Protein AF-A0A531L232-F1 (afdb_monomer)

pLDDT: mean 91.68, std 12.01, range [24.58, 98.25]

Mean predicted aligned error: 5.14 Å

Sequence (250 aa):
MPRTAASSFRRIRTAAAGTDFLTNYDEWLAIQNGIPPAKPTSFDPTPRYIATGRDLAEYVHNNPAAFWSAALLLGVGPDKANAEYGGFGIPFSKSNPYLNSKTQTGGYGTFGLPYAQSLLPVTASLAIRVAYWQKFYVHRALRPEAYGGLIHHRLADKVDVYPVHGDILNSAALARSVGKFGTHLLSHVYPEGAPIHSSYPGGAAQIAASNVTILKALFDEDAVIPNPVQPDPKDPTKLIPYQGEPLTVG

Foldseek 3Di:
DDDDDQPPPQWDWFFDPPDWAPLDDVLLVCLVVVHAFPDATHTDPDTFGQDDPRSVVRVVVVVDPVLLVVLFQQCWPADPVDNSDTHPNFAWAPPQPQPPDPPDHDDQPPLGSVNLVVVLVVQLVVLLVVQQCCFPVNDVAADLQVVLVLLQCCPVVVPPPRPDDPCLVPDPVQVVSCVVRVTSGDIHSGSSGDPPTGPPPDSVVSSVVRSLVSVPNRGHQADFGPFDWDQDPVHRRDIDTDDDDTDGSD

Nearest PDB structures (foldseek):
  1qi9-assembly1_B  TM=8.650E-01  e=7.721E-12  Ascophyllum nodosum
  1qi9-assembly1_A  TM=8.159E-01  e=2.111E-11  Ascophyllum nodosum
  7qwi-assembly1_AAA  TM=7.984E-01  e=3.210E-10  Corallina pilulifera
  1qhb-assembly1_A  TM=8.352E-01  e=1.180E-09  Corallina officinalis
  7qyy-assembly1_AAA-3  TM=7.766E-01  e=4.068E-10  Corallina pilulifera

Secondary structure (DSSP, 8-state):
-PPPTTTSSSSB--BPTT--BS-SHHHHHHHHTTPPPSSPPPB-SS-B-S-SHHHHHHHHHT---HHHHHHHHHHSPBPSS-TTSB---PPBPTT-TTTT-SS----SSSSSHHHHHHHHHHHHHHHHHHHHHIIIIII-PPPHHHHHHHHHHHHTS--TTS---HHHHT-HHHHHHHHHHSSSSPPBSSTT-S-SS-SSS-HHHHHHHHHHHHHHHHB-TTPBPSS-EEEETTEEEEEEE--SSPPB--

Radius of gyration: 22.54 Å; Cα contacts (8 Å, |Δi|>4): 355; chains: 1; bounding box: 62×37×64 Å

Structure (mmCIF, N/CA/C/O backbone):
data_AF-A0A531L232-F1
#
_entry.id   AF-A0A531L232-F1
#
loop_
_atom_site.group_PDB
_atom_site.id
_atom_site.type_symbol
_atom_site.label_atom_id
_atom_site.label_alt_id
_atom_site.label_comp_id
_atom_site.label_asym_id
_atom_site.label_entity_id
_atom_site.label_seq_id
_atom_site.pdbx_PDB_ins_code
_atom_site.Cartn_x
_atom_site.Cartn_y
_atom_site.Cartn_z
_atom_site.occupancy
_atom_site.B_iso_or_equiv
_atom_site.auth_seq_id
_atom_site.auth_comp_id
_atom_site.auth_asym_id
_atom_site.auth_atom_id
_atom_site.pdbx_PDB_model_num
ATOM 1 N N . MET A 1 1 ? 22.054 18.282 3.066 1.00 24.58 1 MET A N 1
ATOM 2 C CA . MET A 1 1 ? 22.936 17.400 2.269 1.00 24.58 1 MET A CA 1
ATOM 3 C C . MET A 1 1 ? 22.217 16.077 2.039 1.00 24.58 1 MET A C 1
ATOM 5 O O . MET A 1 1 ? 22.015 15.373 3.025 1.00 24.58 1 MET A O 1
ATOM 9 N N . PRO A 1 2 ? 21.755 15.736 0.824 1.00 30.20 2 PRO A N 1
ATOM 10 C CA . PRO A 1 2 ? 21.111 14.450 0.611 1.00 30.20 2 PRO A CA 1
ATOM 11 C C . PRO A 1 2 ? 22.179 13.368 0.432 1.00 30.20 2 PRO A C 1
ATOM 13 O O . PRO A 1 2 ? 23.072 13.479 -0.405 1.00 30.20 2 PRO A O 1
ATOM 16 N N . ARG A 1 3 ? 22.083 12.337 1.274 1.00 28.95 3 ARG A N 1
ATOM 17 C CA . ARG A 1 3 ? 22.810 11.073 1.141 1.00 28.95 3 ARG A CA 1
ATOM 18 C C . ARG A 1 3 ? 22.432 10.436 -0.200 1.00 28.95 3 ARG A C 1
ATOM 20 O O . ARG A 1 3 ? 21.278 10.509 -0.618 1.00 28.95 3 ARG A O 1
ATOM 27 N N . THR A 1 4 ? 23.411 9.853 -0.877 1.00 29.62 4 T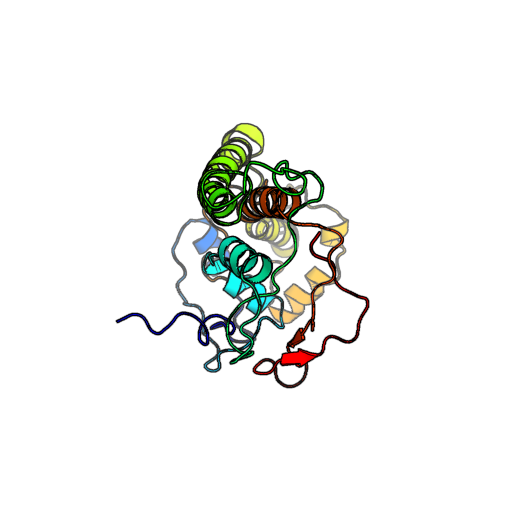HR A N 1
ATOM 28 C CA . THR A 1 4 ? 23.267 9.198 -2.180 1.00 29.62 4 THR A CA 1
ATOM 29 C C . THR A 1 4 ? 22.162 8.133 -2.159 1.00 29.62 4 THR A C 1
ATOM 31 O O . THR A 1 4 ? 22.050 7.327 -1.238 1.00 29.62 4 THR A O 1
ATOM 34 N N . ALA A 1 5 ? 21.310 8.161 -3.184 1.00 34.50 5 ALA A N 1
ATOM 35 C CA . ALA A 1 5 ? 19.972 7.572 -3.203 1.00 34.50 5 ALA A CA 1
ATOM 36 C C . ALA A 1 5 ? 19.885 6.045 -3.419 1.00 34.50 5 ALA A C 1
ATOM 38 O O . ALA A 1 5 ? 18.812 5.547 -3.746 1.00 34.50 5 ALA A O 1
ATOM 39 N N . ALA A 1 6 ? 20.966 5.281 -3.245 1.00 37.78 6 ALA A N 1
ATOM 40 C CA . ALA A 1 6 ? 20.967 3.859 -3.615 1.00 37.78 6 ALA A CA 1
ATOM 41 C C . ALA A 1 6 ? 20.873 2.884 -2.425 1.00 37.78 6 ALA A C 1
ATOM 43 O O . ALA A 1 6 ? 20.150 1.892 -2.520 1.00 37.78 6 ALA A O 1
ATOM 44 N N . SER A 1 7 ? 21.532 3.148 -1.287 1.00 37.53 7 SER A N 1
ATOM 45 C CA . SER A 1 7 ? 21.589 2.154 -0.195 1.00 37.53 7 SER A CA 1
ATOM 46 C C . SER A 1 7 ? 20.563 2.369 0.925 1.00 37.53 7 SER A C 1
ATOM 48 O O . SER A 1 7 ? 20.155 1.408 1.573 1.00 37.53 7 SER A O 1
ATOM 50 N N . SER A 1 8 ? 20.073 3.598 1.135 1.00 38.88 8 SER A N 1
ATOM 51 C CA . SER A 1 8 ? 19.203 3.923 2.279 1.00 38.88 8 SER A CA 1
ATOM 52 C C . SER A 1 8 ? 17.699 3.743 2.042 1.00 38.88 8 SER A C 1
ATOM 54 O O . SER A 1 8 ? 16.933 3.914 2.983 1.00 38.88 8 SER A O 1
ATOM 56 N N . PHE A 1 9 ? 17.255 3.425 0.821 1.00 56.59 9 PHE A N 1
ATOM 57 C CA . PHE A 1 9 ? 15.824 3.410 0.463 1.00 56.59 9 PHE A CA 1
ATOM 58 C C . PHE A 1 9 ? 15.161 2.028 0.466 1.00 56.59 9 PHE A C 1
ATOM 60 O O . PHE A 1 9 ? 13.955 1.938 0.254 1.00 56.59 9 PHE A O 1
ATOM 67 N N . ARG A 1 10 ? 15.913 0.942 0.692 1.00 73.69 10 ARG A N 1
ATOM 68 C CA . ARG A 1 10 ? 15.342 -0.416 0.626 1.00 73.69 10 ARG A CA 1
ATOM 69 C C . ARG A 1 10 ? 14.780 -0.909 1.964 1.00 73.69 10 ARG A C 1
ATOM 71 O O . ARG A 1 10 ? 13.896 -1.758 1.977 1.00 73.69 10 ARG A O 1
ATOM 78 N N . ARG A 1 11 ? 15.281 -0.374 3.081 1.00 89.94 11 ARG A N 1
ATOM 79 C CA . ARG A 1 11 ? 14.782 -0.656 4.434 1.00 89.94 11 ARG A CA 1
ATOM 80 C C . ARG A 1 11 ? 13.976 0.533 4.928 1.00 89.94 11 ARG A C 1
ATOM 82 O O . ARG A 1 11 ? 14.368 1.676 4.709 1.00 89.94 11 ARG A O 1
ATOM 89 N N . ILE A 1 12 ? 12.883 0.256 5.618 1.00 91.88 12 ILE A N 1
ATOM 90 C CA . ILE A 1 12 ? 11.982 1.271 6.149 1.00 91.88 12 ILE A CA 1
ATOM 91 C C . ILE A 1 12 ? 12.163 1.400 7.658 1.00 91.88 12 ILE A C 1
ATOM 93 O O . ILE A 1 12 ? 12.525 0.442 8.345 1.00 91.88 12 ILE A O 1
ATOM 97 N N . ARG A 1 13 ? 11.861 2.587 8.183 1.00 92.19 13 ARG A N 1
ATOM 98 C CA . ARG A 1 13 ? 11.472 2.729 9.586 1.00 92.19 13 ARG A CA 1
ATOM 99 C C . ARG A 1 13 ? 10.023 2.254 9.691 1.00 92.19 13 ARG A C 1
ATOM 101 O O . ARG A 1 13 ? 9.199 2.695 8.902 1.00 92.19 13 ARG A O 1
ATOM 108 N N . THR A 1 14 ? 9.732 1.355 10.623 1.00 92.81 14 THR A N 1
ATOM 109 C CA . THR A 1 14 ? 8.413 0.713 10.754 1.00 92.81 14 THR A CA 1
ATOM 110 C C . THR A 1 14 ? 7.832 0.912 12.153 1.00 92.81 14 THR A C 1
ATOM 112 O O . THR A 1 14 ? 8.581 1.145 13.108 1.00 92.81 14 THR A O 1
ATOM 115 N N . ALA A 1 15 ? 6.508 0.834 12.289 1.00 93.31 15 ALA A N 1
ATOM 116 C CA . ALA A 1 15 ? 5.842 0.871 13.587 1.00 93.31 15 ALA A CA 1
ATOM 117 C C . ALA A 1 15 ? 6.240 -0.350 14.436 1.00 93.31 15 ALA A C 1
ATOM 119 O O . ALA A 1 15 ? 6.350 -1.474 13.935 1.00 93.31 15 ALA A O 1
ATOM 120 N N . ALA A 1 16 ? 6.443 -0.135 15.735 1.00 93.38 16 ALA A N 1
ATOM 121 C CA . ALA A 1 16 ? 6.775 -1.198 16.672 1.00 93.38 16 ALA A CA 1
ATOM 122 C C . ALA A 1 16 ? 5.640 -2.237 16.760 1.00 93.38 16 ALA A C 1
ATOM 124 O O . ALA A 1 16 ? 4.455 -1.940 16.568 1.00 93.38 16 ALA A O 1
ATOM 125 N N . ALA A 1 17 ? 6.007 -3.487 17.045 1.00 90.25 17 ALA A N 1
ATOM 126 C CA . ALA A 1 17 ? 5.029 -4.545 17.260 1.00 90.25 17 ALA A CA 1
ATOM 127 C C . ALA A 1 17 ? 4.167 -4.249 18.501 1.00 90.25 17 ALA A C 1
ATOM 129 O O . ALA A 1 17 ? 4.651 -3.713 19.494 1.00 90.25 17 ALA A O 1
ATOM 130 N N . GLY A 1 18 ? 2.882 -4.611 18.443 1.00 85.69 18 GLY A N 1
ATOM 131 C CA . GLY A 1 18 ? 1.941 -4.416 19.553 1.00 85.69 18 GLY A CA 1
ATOM 132 C C . GLY A 1 18 ? 1.438 -2.980 19.741 1.00 85.69 18 GLY A C 1
ATOM 133 O O . GLY A 1 18 ? 0.652 -2.738 20.650 1.00 85.69 18 GLY A O 1
ATOM 134 N N . THR A 1 19 ? 1.849 -2.032 18.895 1.00 88.56 19 THR A N 1
ATOM 135 C CA . THR A 1 19 ? 1.319 -0.663 18.904 1.00 88.56 19 THR A CA 1
ATOM 136 C C . THR A 1 19 ? 0.043 -0.592 18.061 1.00 88.56 19 THR A C 1
ATOM 138 O O . THR A 1 19 ? 0.101 -0.365 16.855 1.00 88.56 19 THR A O 1
ATOM 141 N N . ASP A 1 20 ? -1.102 -0.851 18.686 1.00 94.44 20 ASP A N 1
ATOM 142 C CA . ASP A 1 20 ? -2.427 -0.773 18.063 1.00 94.44 20 ASP A CA 1
ATOM 143 C C . ASP A 1 20 ? -3.229 0.397 18.672 1.00 94.44 20 ASP A C 1
ATOM 145 O O . ASP A 1 20 ? -3.130 0.664 19.870 1.00 94.44 20 ASP A O 1
ATOM 149 N N . PHE A 1 21 ? -4.020 1.085 17.849 1.00 97.00 21 PHE A N 1
ATOM 150 C CA . PHE A 1 21 ? -4.796 2.287 18.184 1.00 97.00 21 PHE A CA 1
ATOM 151 C C . PHE A 1 21 ? -6.291 2.084 17.929 1.00 97.00 21 PHE A C 1
ATOM 153 O O . PHE A 1 21 ? -6.689 1.090 17.316 1.00 97.00 21 PHE A O 1
ATOM 160 N N . LEU A 1 22 ? -7.114 3.033 18.382 1.00 97.19 22 LEU A N 1
ATOM 161 C CA . LEU A 1 22 ? -8.580 3.001 18.268 1.00 97.19 22 LEU A CA 1
ATOM 162 C C . LEU A 1 22 ? -9.158 1.719 18.900 1.00 97.19 22 LEU A C 1
ATOM 164 O O . LEU A 1 22 ? -10.110 1.117 18.406 1.00 97.19 22 LEU A O 1
ATOM 168 N N . THR A 1 23 ? -8.535 1.265 19.989 1.00 96.38 23 THR A N 1
ATOM 169 C CA . THR A 1 23 ? -8.860 -0.020 20.637 1.00 96.38 23 THR A CA 1
ATOM 170 C C . THR A 1 23 ? -9.906 0.124 21.737 1.00 96.38 23 THR A C 1
ATOM 172 O O . THR A 1 23 ? -10.598 -0.841 22.060 1.00 96.38 23 THR A O 1
ATOM 175 N N . ASN A 1 24 ? -10.054 1.329 22.288 1.00 95.56 24 ASN A N 1
ATOM 176 C CA . ASN A 1 24 ? -11.081 1.685 23.261 1.00 95.56 24 ASN A CA 1
ATOM 177 C C . ASN A 1 24 ? -12.042 2.728 22.677 1.00 95.56 24 ASN A C 1
ATOM 179 O O . ASN A 1 24 ? -11.720 3.418 21.707 1.00 95.56 24 ASN A O 1
ATOM 183 N N . TYR A 1 25 ? -13.225 2.821 23.281 1.00 97.12 25 TYR A N 1
ATOM 184 C CA . TYR A 1 25 ? -14.327 3.612 22.748 1.00 97.12 25 TYR A CA 1
ATOM 185 C C . TYR A 1 25 ? -14.046 5.119 22.738 1.00 97.12 25 TYR A C 1
ATOM 187 O O . TYR A 1 25 ? -14.289 5.766 21.723 1.00 97.12 25 TYR A O 1
ATOM 195 N N . ASP A 1 26 ? -13.477 5.667 23.812 1.00 97.38 26 ASP A N 1
ATOM 196 C CA . ASP A 1 26 ? -13.220 7.108 23.919 1.00 97.38 26 ASP A CA 1
ATOM 197 C C . ASP A 1 26 ? -12.162 7.577 22.911 1.00 97.38 26 ASP A C 1
ATOM 199 O O . ASP A 1 26 ? -12.338 8.605 22.258 1.00 97.38 26 ASP A O 1
ATOM 203 N N . GLU A 1 27 ? -11.086 6.800 22.733 1.00 97.62 27 GLU A N 1
ATOM 204 C CA . GLU A 1 27 ? -10.073 7.056 21.702 1.00 97.62 27 GLU A CA 1
ATOM 205 C C . GLU A 1 27 ? -10.689 6.999 20.302 1.00 97.62 27 GLU A C 1
ATOM 207 O O . GLU A 1 27 ? -10.512 7.926 19.514 1.00 97.62 27 GLU A O 1
ATOM 212 N N . TRP A 1 28 ? -11.445 5.940 19.996 1.00 98.12 28 TRP A N 1
ATOM 213 C CA . TRP A 1 28 ? -12.122 5.803 18.708 1.00 98.12 28 TRP A CA 1
ATOM 214 C C . TRP A 1 28 ? -13.066 6.980 18.436 1.00 98.12 28 TRP A C 1
ATOM 216 O O . TRP A 1 28 ? -12.982 7.589 17.368 1.00 98.12 28 TRP A O 1
ATOM 226 N N . LEU A 1 29 ? -13.914 7.345 19.401 1.00 98.25 29 LEU A N 1
ATOM 227 C CA . LEU A 1 29 ? -14.892 8.423 19.259 1.00 98.25 29 LEU A CA 1
ATOM 228 C C . LEU A 1 29 ? -14.208 9.783 19.083 1.00 98.25 29 LEU A C 1
ATOM 230 O O . LEU A 1 29 ? -14.654 10.590 18.268 1.00 98.25 29 LEU A O 1
ATOM 234 N N . ALA A 1 30 ? -13.112 10.036 19.801 1.00 98.12 30 ALA A N 1
ATOM 235 C CA . ALA A 1 30 ? -12.317 11.246 19.623 1.00 98.12 30 ALA A CA 1
ATOM 236 C C . ALA A 1 30 ? -11.800 11.367 18.179 1.00 98.12 30 ALA A C 1
ATOM 238 O O . ALA A 1 30 ? -11.989 12.412 17.553 1.00 98.12 30 ALA A O 1
ATOM 239 N N . ILE A 1 31 ? -11.238 10.288 17.620 1.00 98.12 31 ILE A N 1
ATOM 240 C CA . ILE A 1 31 ? -10.777 10.262 16.224 1.00 98.12 31 ILE A CA 1
ATOM 241 C C . ILE A 1 31 ? -11.944 10.444 15.244 1.00 98.12 31 ILE A C 1
ATOM 243 O O . ILE A 1 31 ? -11.837 11.247 14.318 1.00 98.12 31 ILE A O 1
ATOM 247 N N . GLN A 1 32 ? -13.089 9.782 15.465 1.00 98.06 32 GLN A N 1
ATOM 248 C CA . GLN A 1 32 ? -14.278 9.982 14.620 1.00 98.06 32 GLN A CA 1
ATOM 249 C C . GLN A 1 32 ? -14.777 11.438 14.643 1.00 98.06 32 GLN A C 1
ATOM 251 O O . GLN A 1 32 ? -15.261 11.937 13.628 1.00 98.06 32 GLN A O 1
ATOM 256 N N . ASN A 1 33 ? -14.607 12.140 15.767 1.00 98.00 33 ASN A N 1
ATOM 257 C CA . ASN A 1 33 ? -14.930 13.561 15.921 1.00 98.00 33 ASN A CA 1
ATOM 258 C C . ASN A 1 33 ? -13.843 14.509 15.375 1.00 98.00 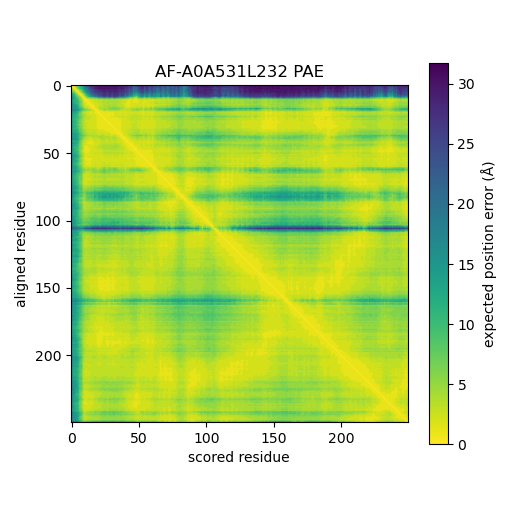33 ASN A C 1
ATOM 260 O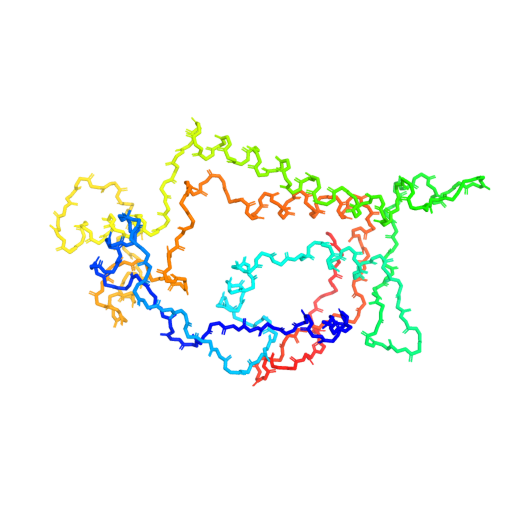 O . ASN A 1 33 ? -13.936 15.723 15.561 1.00 98.00 33 ASN A O 1
ATOM 264 N N . GLY A 1 34 ? -12.813 13.985 14.704 1.00 96.25 34 GLY A N 1
ATOM 265 C CA . GLY A 1 34 ? -11.739 14.780 14.107 1.00 96.25 34 GLY A CA 1
ATOM 266 C C . GLY A 1 34 ? -10.739 15.340 15.119 1.00 96.25 34 GLY A C 1
ATOM 267 O O . GLY A 1 34 ? -9.997 16.269 14.795 1.00 96.25 34 GLY A O 1
ATOM 268 N N . ILE A 1 35 ? -10.710 14.801 16.340 1.00 97.19 35 ILE A N 1
ATOM 269 C CA . ILE A 1 35 ? -9.712 15.174 17.342 1.00 97.19 35 ILE A CA 1
ATOM 270 C C . ILE A 1 35 ? -8.387 14.487 16.974 1.00 97.19 35 ILE A C 1
ATOM 272 O O . ILE A 1 35 ? -8.386 13.281 16.725 1.00 97.19 35 ILE A O 1
ATOM 276 N N . PRO A 1 36 ? -7.251 15.210 16.938 1.00 94.56 36 PRO A N 1
ATOM 277 C CA . PRO A 1 36 ? -5.950 14.601 16.688 1.00 94.56 36 PRO A CA 1
ATOM 278 C C . PRO A 1 36 ? -5.603 13.517 17.720 1.00 94.56 36 PRO A C 1
ATOM 280 O O . PRO A 1 36 ? -5.991 13.632 18.887 1.00 94.56 36 PRO A O 1
ATOM 283 N N . PRO A 1 37 ? -4.823 12.494 17.336 1.00 95.19 37 PRO A N 1
ATOM 284 C CA . PRO A 1 37 ? -4.451 11.435 18.258 1.00 95.19 37 PRO A CA 1
ATOM 285 C C . PRO A 1 37 ? -3.650 11.952 19.451 1.00 95.19 37 PRO A C 1
ATOM 287 O O . PRO A 1 37 ? -2.683 12.699 19.304 1.00 95.19 37 PRO A O 1
ATOM 290 N N . ALA A 1 38 ? -4.006 11.474 20.643 1.00 91.00 38 ALA A N 1
ATOM 291 C CA . ALA A 1 38 ? -3.300 11.814 21.877 1.00 91.00 38 ALA A CA 1
ATOM 292 C C . ALA A 1 38 ? -1.939 11.106 22.011 1.00 91.00 38 ALA A C 1
ATOM 294 O O . ALA A 1 38 ? -1.065 11.576 22.738 1.00 91.00 38 ALA A O 1
ATOM 295 N N . LYS A 1 39 ? -1.759 9.957 21.344 1.00 89.31 39 LYS A N 1
ATOM 296 C CA . LYS A 1 39 ? -0.549 9.130 21.426 1.00 89.31 39 LYS A CA 1
ATOM 297 C C . LYS A 1 39 ? 0.080 8.967 20.041 1.00 89.31 39 LYS A C 1
ATOM 299 O O . LYS A 1 39 ? -0.627 8.582 19.113 1.00 89.31 39 LYS A O 1
ATOM 304 N N . PRO A 1 40 ? 1.391 9.214 19.887 1.00 91.06 40 PRO A N 1
ATOM 305 C CA . PRO A 1 40 ? 2.072 8.996 18.620 1.00 91.06 40 PRO A CA 1
ATOM 306 C C . PRO A 1 40 ? 2.396 7.513 18.399 1.00 91.06 40 PRO A C 1
ATOM 308 O O . PRO A 1 40 ? 2.475 6.716 19.338 1.00 91.06 40 PRO A O 1
ATOM 311 N N . THR A 1 41 ? 2.687 7.165 17.147 1.00 92.81 41 THR A N 1
ATOM 312 C CA . THR A 1 41 ? 3.269 5.870 16.780 1.00 92.81 41 THR A CA 1
ATOM 313 C C . THR A 1 41 ? 4.635 5.679 17.430 1.00 92.81 41 THR A C 1
ATOM 315 O O . THR A 1 41 ? 5.538 6.505 17.288 1.00 92.81 41 THR A O 1
ATOM 318 N N . SER A 1 42 ? 4.803 4.552 18.121 1.00 93.62 42 SER A N 1
ATOM 319 C CA . SER A 1 42 ? 6.120 4.063 18.528 1.00 93.62 42 SER A CA 1
ATOM 320 C C . SER A 1 42 ? 6.756 3.304 17.373 1.00 93.62 42 SER A C 1
ATOM 322 O O . SER A 1 42 ? 6.100 2.497 16.717 1.00 93.62 42 SER A O 1
ATOM 324 N N . PHE A 1 43 ? 8.035 3.558 17.118 1.00 94.12 43 PHE A N 1
ATOM 325 C CA . PHE A 1 43 ? 8.753 2.977 15.988 1.00 94.12 43 PHE A CA 1
ATOM 326 C C . PHE A 1 43 ? 9.774 1.952 16.456 1.00 94.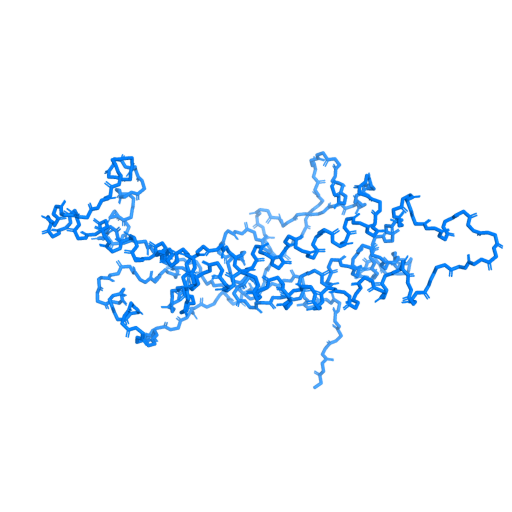12 43 PHE A C 1
ATOM 328 O O . PHE A 1 43 ? 10.402 2.123 17.500 1.00 94.12 43 PHE A O 1
ATOM 335 N N . ASP A 1 44 ? 9.963 0.917 15.646 1.00 93.56 44 ASP A N 1
ATOM 336 C CA . ASP A 1 44 ? 11.054 -0.031 15.822 1.00 93.56 44 ASP A CA 1
ATOM 337 C C . ASP A 1 44 ? 12.399 0.702 15.633 1.00 93.56 44 ASP A C 1
ATOM 339 O O . ASP A 1 44 ? 12.553 1.449 14.654 1.00 93.56 44 ASP A O 1
ATOM 343 N N . PRO A 1 45 ? 13.372 0.541 16.550 1.00 93.38 45 PRO A N 1
ATOM 344 C CA . PRO A 1 45 ? 14.678 1.180 16.415 1.00 93.38 45 PRO A CA 1
ATOM 345 C C . PRO A 1 45 ? 15.504 0.623 15.248 1.00 93.38 45 PRO A C 1
ATOM 347 O O . PRO A 1 45 ? 16.466 1.272 14.836 1.00 93.38 45 PRO A O 1
ATOM 350 N N . THR A 1 46 ? 15.154 -0.551 14.711 1.00 93.75 46 THR A N 1
ATOM 351 C CA . THR A 1 46 ? 15.913 -1.234 13.659 1.00 93.75 46 THR A CA 1
ATOM 352 C C . THR A 1 46 ? 15.195 -1.142 12.310 1.00 93.75 46 THR A C 1
ATOM 354 O O . THR A 1 46 ? 14.176 -1.806 12.106 1.00 93.75 46 THR A O 1
ATOM 357 N N . PRO A 1 47 ? 15.725 -0.378 11.335 1.00 93.62 47 PRO A N 1
ATOM 358 C CA . PRO A 1 47 ? 15.185 -0.373 9.982 1.00 93.62 47 PRO A CA 1
ATOM 359 C C . PRO A 1 47 ? 15.302 -1.746 9.311 1.00 93.62 47 PRO A C 1
ATOM 361 O O . PRO A 1 47 ? 16.370 -2.366 9.323 1.00 93.62 47 PRO A O 1
ATOM 364 N N . ARG A 1 48 ? 14.224 -2.196 8.663 1.00 94.50 48 ARG A N 1
ATOM 365 C CA . ARG A 1 48 ? 14.133 -3.522 8.027 1.00 94.50 48 ARG A CA 1
ATOM 366 C C . ARG A 1 48 ? 13.393 -3.485 6.690 1.00 94.50 48 ARG A C 1
ATOM 368 O O . ARG A 1 48 ? 12.788 -2.473 6.343 1.00 94.50 48 ARG A O 1
ATOM 375 N N . TYR A 1 49 ? 13.475 -4.568 5.923 1.00 95.06 49 TYR A N 1
ATOM 376 C CA . TYR A 1 49 ? 12.652 -4.755 4.727 1.00 95.06 49 TYR A CA 1
ATOM 377 C C . TYR A 1 49 ? 11.185 -5.003 5.112 1.00 95.06 49 TYR A C 1
ATOM 379 O O . TYR A 1 49 ? 10.885 -5.378 6.246 1.00 95.06 49 TYR A O 1
ATOM 387 N N . ILE A 1 50 ? 10.269 -4.790 4.164 1.00 94.81 50 ILE A N 1
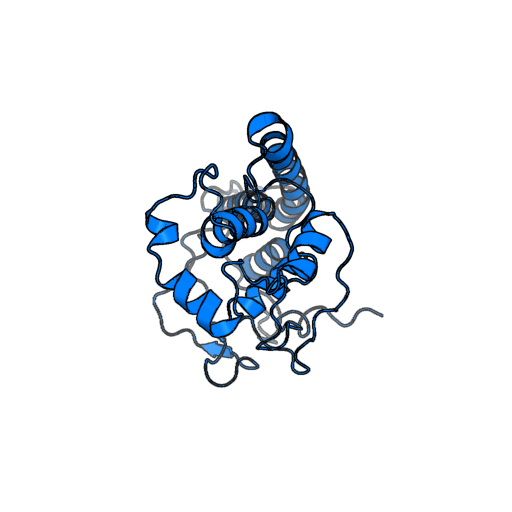ATOM 388 C CA . ILE A 1 50 ? 8.834 -5.026 4.365 1.00 94.81 50 ILE A CA 1
ATOM 389 C C . ILE A 1 50 ? 8.594 -6.532 4.496 1.00 94.81 50 ILE A C 1
ATOM 391 O O . ILE A 1 50 ? 8.632 -7.239 3.495 1.00 94.81 50 ILE A O 1
ATOM 395 N N . ALA A 1 51 ? 8.351 -7.015 5.716 1.00 95.06 51 ALA A N 1
ATOM 396 C CA . ALA A 1 51 ? 8.160 -8.440 6.002 1.00 95.06 51 ALA A CA 1
ATOM 397 C C . ALA A 1 51 ? 6.778 -8.757 6.599 1.00 95.06 51 ALA A C 1
ATOM 399 O O . ALA A 1 51 ? 6.338 -9.904 6.584 1.00 95.06 51 ALA A O 1
ATOM 400 N N . THR A 1 52 ? 6.077 -7.750 7.121 1.00 94.69 52 THR A N 1
ATOM 401 C CA . THR A 1 52 ? 4.766 -7.897 7.761 1.00 94.69 52 THR A CA 1
ATOM 402 C C . THR A 1 52 ? 3.745 -6.912 7.194 1.00 94.69 52 THR A C 1
ATOM 404 O O . THR A 1 52 ? 4.097 -5.891 6.603 1.00 94.69 52 THR A O 1
ATOM 407 N N . GLY A 1 53 ? 2.455 -7.165 7.441 1.00 94.38 53 GLY A N 1
ATOM 408 C CA . GLY A 1 53 ? 1.393 -6.214 7.088 1.00 94.38 53 GLY A CA 1
ATOM 409 C C . GLY A 1 53 ? 1.551 -4.845 7.764 1.00 94.38 53 GLY A C 1
ATOM 410 O O . GLY A 1 53 ? 1.161 -3.836 7.189 1.00 94.38 53 GLY A O 1
ATOM 411 N N . ARG A 1 54 ? 2.182 -4.791 8.946 1.00 95.00 54 ARG A N 1
ATOM 412 C CA . ARG A 1 54 ? 2.508 -3.539 9.646 1.00 95.00 54 ARG A CA 1
ATOM 413 C C . ARG A 1 54 ? 3.615 -2.764 8.940 1.00 95.00 54 ARG A C 1
ATOM 415 O O . ARG A 1 54 ? 3.502 -1.552 8.807 1.00 95.00 54 ARG A O 1
ATOM 422 N N . ASP A 1 55 ? 4.639 -3.464 8.454 1.00 94.94 55 ASP A N 1
ATOM 423 C CA . ASP A 1 55 ? 5.692 -2.838 7.653 1.00 94.94 55 ASP A CA 1
ATOM 424 C C . ASP A 1 55 ? 5.117 -2.282 6.345 1.00 94.94 55 ASP A C 1
ATOM 426 O O . ASP A 1 55 ? 5.434 -1.161 5.959 1.00 94.94 55 ASP A O 1
ATOM 430 N N . LEU A 1 56 ? 4.227 -3.033 5.685 1.00 94.88 56 LEU A N 1
ATOM 431 C CA . LEU A 1 56 ? 3.571 -2.564 4.465 1.00 94.88 56 LEU A CA 1
ATOM 432 C C . LEU A 1 56 ? 2.660 -1.362 4.737 1.00 94.88 56 LEU A C 1
ATOM 434 O O . LEU A 1 56 ? 2.662 -0.419 3.949 1.00 94.88 56 LEU A O 1
ATOM 438 N N . ALA A 1 57 ? 1.912 -1.378 5.843 1.00 94.94 57 ALA A N 1
ATOM 439 C CA . ALA A 1 57 ? 1.107 -0.241 6.273 1.00 94.94 57 ALA A CA 1
ATOM 440 C C . ALA A 1 57 ? 1.986 1.004 6.468 1.00 94.94 57 ALA A C 1
ATOM 442 O O . ALA A 1 57 ? 1.775 2.017 5.809 1.00 94.94 57 ALA A O 1
ATOM 443 N N . GLU A 1 58 ? 3.047 0.912 7.269 1.00 93.50 58 GLU A N 1
ATOM 444 C CA . GLU A 1 58 ? 3.936 2.056 7.491 1.00 93.50 58 GLU A CA 1
ATOM 445 C C . GLU A 1 58 ? 4.629 2.523 6.200 1.00 93.50 58 GLU A C 1
ATOM 447 O O . GLU A 1 58 ? 4.793 3.724 5.976 1.00 93.50 58 GLU A O 1
ATOM 452 N N . TYR A 1 59 ? 4.977 1.599 5.299 1.00 93.06 59 TYR A N 1
ATOM 453 C CA . TYR A 1 59 ? 5.493 1.964 3.984 1.00 93.06 59 TYR A CA 1
ATOM 454 C C . TYR A 1 59 ? 4.496 2.828 3.212 1.00 93.06 59 TYR A C 1
ATOM 456 O O . TYR A 1 59 ? 4.876 3.896 2.741 1.00 93.06 59 TYR A O 1
ATOM 464 N N . VAL A 1 60 ? 3.226 2.418 3.104 1.00 92.75 60 VAL A N 1
ATOM 465 C CA . VAL A 1 60 ? 2.222 3.186 2.347 1.00 92.75 60 VAL A CA 1
ATOM 466 C C . VAL A 1 60 ? 1.767 4.454 3.067 1.00 92.75 60 VAL A C 1
ATOM 468 O O . VAL A 1 60 ? 1.358 5.400 2.397 1.00 92.75 60 VAL A O 1
ATOM 471 N N . HIS A 1 61 ? 1.876 4.513 4.396 1.00 92.94 61 HIS A N 1
ATOM 472 C CA . HIS A 1 61 ? 1.564 5.708 5.181 1.00 92.94 61 HIS A CA 1
ATOM 473 C C . HIS A 1 61 ? 2.445 6.901 4.772 1.00 92.94 61 HIS A C 1
ATOM 475 O O . HIS A 1 61 ? 1.974 8.031 4.661 1.00 92.94 61 HIS A O 1
ATOM 481 N N . ASN A 1 62 ? 3.711 6.636 4.442 1.00 85.62 62 ASN A N 1
ATOM 482 C CA . ASN A 1 62 ? 4.693 7.659 4.083 1.00 85.62 62 ASN A CA 1
ATOM 483 C C . ASN A 1 62 ? 4.659 8.088 2.599 1.00 85.62 62 ASN A C 1
ATOM 485 O O . ASN A 1 62 ? 5.556 8.805 2.158 1.00 85.62 62 ASN A O 1
ATOM 489 N N . ASN A 1 63 ? 3.651 7.667 1.819 1.00 80.81 63 ASN A N 1
ATOM 490 C CA . ASN A 1 63 ? 3.480 8.004 0.394 1.00 80.81 63 ASN A CA 1
ATOM 491 C C . ASN A 1 63 ? 4.775 7.887 -0.448 1.00 80.81 63 ASN A C 1
ATOM 493 O O . ASN A 1 63 ? 5.225 8.864 -1.055 1.00 80.81 63 ASN A O 1
ATOM 497 N N . PRO A 1 64 ? 5.401 6.700 -0.500 1.00 83.94 64 PRO A N 1
ATOM 498 C CA . PRO A 1 64 ? 6.677 6.509 -1.169 1.00 83.94 64 PRO A CA 1
ATOM 499 C C . PRO A 1 64 ? 6.527 6.672 -2.683 1.00 83.94 64 PRO A C 1
ATOM 501 O O . PRO A 1 64 ? 5.498 6.331 -3.270 1.00 83.94 64 PRO A O 1
ATOM 504 N N . ALA A 1 65 ? 7.601 7.100 -3.348 1.00 88.19 65 ALA A N 1
ATOM 505 C CA . ALA A 1 65 ? 7.680 7.180 -4.808 1.00 88.19 65 ALA A CA 1
ATOM 506 C C . ALA A 1 65 ? 7.839 5.788 -5.467 1.00 88.19 65 ALA A C 1
ATOM 508 O O . ALA A 1 65 ? 8.672 5.597 -6.351 1.00 88.19 65 ALA A O 1
ATOM 509 N N . ALA A 1 66 ? 7.045 4.803 -5.032 1.00 90.25 66 ALA A N 1
ATOM 510 C CA . ALA A 1 66 ? 7.210 3.384 -5.344 1.00 90.25 66 ALA A CA 1
ATOM 511 C C . ALA A 1 66 ? 7.229 3.099 -6.854 1.00 90.25 66 ALA A C 1
ATOM 513 O O . ALA A 1 66 ? 8.097 2.378 -7.336 1.00 90.25 66 ALA A O 1
ATOM 514 N N . PHE A 1 67 ? 6.322 3.713 -7.618 1.00 93.94 67 PHE A N 1
ATOM 515 C CA . PHE A 1 67 ? 6.239 3.504 -9.069 1.00 93.94 67 PHE A CA 1
ATOM 516 C C . PHE A 1 67 ? 7.394 4.153 -9.831 1.00 93.94 67 PHE A C 1
ATOM 518 O O . PHE A 1 67 ? 7.821 3.635 -10.858 1.00 93.94 67 PHE A O 1
ATOM 525 N N . TRP A 1 68 ? 7.945 5.250 -9.308 1.00 92.81 68 TRP A N 1
ATOM 526 C CA . TRP A 1 68 ? 9.160 5.841 -9.860 1.00 92.81 68 TRP A CA 1
ATOM 527 C C . TRP A 1 68 ? 10.367 4.936 -9.611 1.00 92.81 68 TRP A C 1
ATOM 529 O O . TRP A 1 68 ? 11.148 4.673 -10.524 1.00 92.81 68 TRP A O 1
ATOM 539 N N . SER A 1 69 ? 10.498 4.409 -8.389 1.00 91.12 69 SER A N 1
ATOM 540 C CA . SER A 1 69 ? 11.521 3.415 -8.054 1.00 91.12 69 SER A CA 1
ATOM 541 C C . SER A 1 69 ? 11.389 2.157 -8.914 1.00 91.12 69 SER A C 1
ATOM 543 O O . SER A 1 69 ? 12.397 1.671 -9.413 1.00 91.12 69 SER A O 1
ATOM 545 N N . ALA A 1 70 ? 10.167 1.673 -9.155 1.00 93.50 70 ALA A N 1
ATOM 546 C CA . ALA A 1 70 ? 9.912 0.555 -10.060 1.00 93.50 70 ALA A CA 1
ATOM 547 C C . ALA A 1 70 ? 10.332 0.882 -11.502 1.00 93.50 70 ALA A C 1
ATOM 549 O O . ALA A 1 70 ? 11.021 0.082 -12.122 1.00 93.50 70 ALA A O 1
ATOM 550 N N . ALA A 1 71 ? 10.010 2.072 -12.020 1.00 95.19 71 ALA A N 1
ATOM 551 C CA . ALA A 1 71 ? 10.442 2.496 -13.354 1.00 95.19 71 ALA A CA 1
ATOM 552 C C . ALA A 1 71 ? 11.973 2.500 -13.500 1.00 95.19 71 ALA A C 1
ATOM 554 O O . ALA A 1 71 ? 12.497 2.062 -14.523 1.00 95.19 71 ALA A O 1
ATOM 555 N N . LEU A 1 72 ? 12.691 2.966 -12.472 1.00 92.75 72 LEU A N 1
ATOM 556 C CA . LEU A 1 72 ? 14.154 2.931 -12.441 1.00 92.75 72 LEU A CA 1
ATOM 557 C C . LEU A 1 72 ? 14.690 1.497 -12.366 1.00 92.75 72 LEU A C 1
ATOM 559 O O . LEU A 1 72 ? 15.588 1.157 -13.128 1.00 92.75 72 LEU A O 1
ATOM 563 N N . LEU A 1 73 ? 14.128 0.654 -11.494 1.00 92.00 73 LEU A N 1
ATOM 564 C CA . LEU A 1 73 ? 14.526 -0.751 -11.379 1.00 92.00 73 LEU A CA 1
ATOM 565 C C . LEU A 1 73 ? 14.288 -1.518 -12.679 1.00 92.00 73 LEU A C 1
ATOM 567 O O . LEU A 1 73 ? 15.127 -2.321 -13.057 1.00 92.00 73 LEU A O 1
ATOM 571 N N . LEU A 1 74 ? 13.186 -1.266 -13.382 1.00 94.75 74 LEU A N 1
ATOM 572 C CA . LEU A 1 74 ? 12.890 -1.925 -14.651 1.00 94.75 74 LEU A CA 1
ATOM 573 C C . LEU A 1 74 ? 13.782 -1.392 -15.778 1.00 94.75 74 LEU A C 1
ATOM 575 O O . LEU A 1 74 ? 14.412 -2.175 -16.477 1.00 94.75 74 LEU A O 1
ATOM 579 N N . GLY A 1 75 ? 13.856 -0.070 -15.957 1.00 92.50 75 GLY A N 1
ATOM 580 C CA . GLY A 1 75 ? 14.437 0.527 -17.163 1.00 92.50 75 GLY A CA 1
ATOM 581 C C . GLY A 1 75 ? 15.932 0.846 -17.111 1.00 92.50 75 GLY A C 1
ATOM 582 O O . GLY A 1 75 ? 16.538 1.033 -18.165 1.00 92.50 75 GLY A O 1
ATOM 583 N N . VAL A 1 76 ? 16.546 0.936 -15.928 1.00 90.81 76 VAL A N 1
ATOM 584 C CA . VAL A 1 76 ? 18.000 1.138 -15.816 1.00 90.81 76 VAL A CA 1
ATOM 585 C C . VAL A 1 76 ? 18.691 -0.216 -15.938 1.00 90.81 76 VAL A C 1
ATOM 587 O O . VAL A 1 76 ? 18.299 -1.174 -15.278 1.00 90.81 76 VAL A O 1
ATOM 590 N N . GLY A 1 77 ? 19.715 -0.308 -16.787 1.00 89.75 77 GLY A N 1
ATOM 591 C CA . GLY A 1 77 ? 20.504 -1.532 -16.937 1.00 89.75 77 GLY A CA 1
ATOM 592 C C . GLY A 1 77 ? 21.305 -1.886 -15.675 1.00 89.75 77 GLY A C 1
ATOM 593 O O . GLY A 1 77 ? 21.540 -1.015 -14.830 1.00 89.75 77 GLY A O 1
ATOM 594 N N . PRO A 1 78 ? 21.748 -3.144 -15.541 1.00 89.12 78 PRO A N 1
ATOM 595 C CA . PRO A 1 78 ? 22.599 -3.546 -14.430 1.00 89.12 78 PRO A CA 1
ATOM 596 C C . PRO A 1 78 ? 23.965 -2.860 -14.522 1.00 89.12 78 PRO A C 1
ATOM 598 O O . PRO A 1 78 ? 24.556 -2.762 -15.603 1.00 89.12 78 PRO A O 1
ATOM 601 N N . ASP A 1 79 ? 24.493 -2.420 -13.381 1.00 86.81 79 ASP A N 1
ATOM 602 C CA . ASP A 1 79 ? 25.876 -1.966 -13.299 1.00 86.81 79 ASP A CA 1
ATOM 603 C C . ASP A 1 79 ? 26.805 -3.191 -13.249 1.00 86.81 79 ASP A C 1
ATOM 605 O O . ASP A 1 79 ? 26.763 -4.009 -12.329 1.00 86.81 79 ASP A O 1
ATOM 609 N N . LYS A 1 80 ? 27.648 -3.331 -14.279 1.00 86.62 80 LYS A N 1
ATOM 610 C CA . LYS A 1 80 ? 28.571 -4.467 -14.426 1.00 86.62 80 LYS A CA 1
ATOM 611 C C . LYS A 1 80 ? 29.726 -4.441 -13.423 1.00 86.62 80 LYS A C 1
ATOM 613 O O . LYS A 1 80 ? 30.336 -5.481 -13.193 1.00 86.62 80 LYS A O 1
ATOM 618 N N . ALA A 1 81 ? 30.061 -3.272 -12.884 1.00 89.19 81 ALA A N 1
ATOM 619 C CA . ALA A 1 81 ? 31.148 -3.095 -11.931 1.00 89.19 81 ALA A CA 1
ATOM 620 C C . ALA A 1 81 ? 30.658 -3.174 -10.480 1.00 89.19 81 ALA A C 1
ATOM 622 O O . ALA A 1 81 ? 31.444 -3.514 -9.595 1.00 89.19 81 ALA A O 1
ATOM 623 N N . ASN A 1 82 ? 29.379 -2.880 -10.222 1.00 80.25 82 ASN A N 1
ATOM 624 C CA . ASN A 1 82 ? 28.819 -2.930 -8.877 1.00 80.25 82 ASN A CA 1
ATOM 625 C C . ASN A 1 82 ? 27.346 -3.365 -8.854 1.00 80.25 82 ASN A C 1
ATOM 627 O O . ASN A 1 82 ? 26.448 -2.573 -9.117 1.00 80.25 82 ASN A O 1
ATOM 631 N N . ALA A 1 83 ? 27.095 -4.598 -8.410 1.00 74.50 83 ALA A N 1
ATOM 632 C CA . ALA A 1 83 ? 25.753 -5.177 -8.315 1.00 74.50 83 ALA A CA 1
ATOM 633 C C . ALA A 1 83 ? 24.799 -4.452 -7.338 1.00 74.50 83 ALA A C 1
ATOM 635 O O . ALA A 1 83 ? 23.598 -4.721 -7.339 1.00 74.50 83 ALA A O 1
ATOM 636 N N . GLU A 1 84 ? 2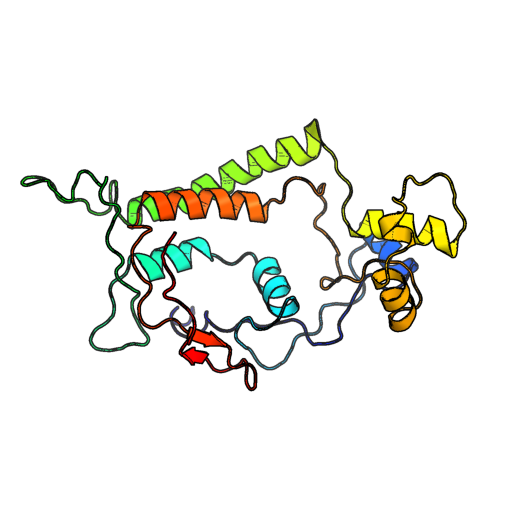5.294 -3.541 -6.492 1.00 72.12 84 GLU A N 1
ATOM 637 C CA . GLU A 1 84 ? 24.438 -2.697 -5.649 1.00 72.12 84 GLU A CA 1
ATOM 638 C C . GLU A 1 84 ? 23.765 -1.554 -6.430 1.00 72.12 84 GLU A C 1
ATOM 640 O O . GLU A 1 84 ? 22.776 -0.987 -5.949 1.00 72.12 84 GLU A O 1
ATOM 645 N N . TYR A 1 85 ? 24.271 -1.235 -7.625 1.00 77.88 85 TYR A N 1
ATOM 646 C CA . TYR A 1 85 ? 23.819 -0.140 -8.479 1.00 77.88 85 TYR A CA 1
ATOM 647 C C . TYR A 1 85 ? 23.172 -0.656 -9.775 1.00 77.88 85 TYR A C 1
ATOM 649 O O . TYR A 1 85 ? 23.377 -1.788 -10.210 1.00 77.88 85 TYR A O 1
ATOM 657 N N . GLY A 1 86 ? 22.367 0.205 -10.401 1.00 85.19 86 GLY A N 1
ATOM 658 C CA . GLY A 1 86 ? 21.620 -0.114 -11.619 1.00 85.19 86 GLY A CA 1
ATOM 659 C C . GLY A 1 86 ? 20.245 -0.735 -11.357 1.00 85.19 86 GLY A C 1
ATOM 660 O O . GLY A 1 86 ? 19.698 -0.649 -10.254 1.00 85.19 86 GLY A O 1
ATOM 661 N N . GLY A 1 87 ? 19.675 -1.316 -12.408 1.00 90.00 87 GLY A N 1
ATOM 662 C CA . GLY A 1 87 ? 18.405 -2.040 -12.385 1.00 90.00 87 GLY A CA 1
ATOM 663 C C . GLY A 1 87 ? 18.485 -3.333 -13.198 1.00 90.00 87 GLY A C 1
ATOM 664 O O . GLY A 1 87 ? 19.559 -3.898 -13.396 1.00 90.00 87 GLY A O 1
ATOM 665 N N . PHE A 1 88 ? 17.341 -3.814 -13.665 1.00 90.94 88 PHE A N 1
ATOM 666 C CA . PHE A 1 88 ? 17.201 -5.058 -14.415 1.00 90.94 88 PHE A CA 1
ATOM 667 C C . PHE A 1 88 ? 17.450 -4.884 -15.916 1.00 90.94 88 PHE A C 1
ATOM 669 O O . PHE A 1 88 ? 17.827 -5.847 -16.578 1.00 90.94 88 PHE A O 1
ATOM 676 N N . GLY A 1 89 ? 17.264 -3.677 -16.461 1.00 91.94 89 GLY A N 1
ATOM 677 C CA . GLY A 1 89 ? 17.379 -3.426 -17.900 1.00 91.94 89 GLY A CA 1
ATOM 678 C C . GLY A 1 89 ? 16.342 -4.190 -18.724 1.00 91.94 89 GLY A C 1
ATOM 679 O O . GLY A 1 89 ? 16.679 -4.756 -19.762 1.00 91.94 89 GLY A O 1
ATOM 680 N N . ILE A 1 90 ? 15.099 -4.233 -18.243 1.00 95.44 90 ILE A N 1
ATOM 681 C CA . ILE A 1 90 ? 13.983 -4.904 -18.907 1.00 95.44 90 ILE A CA 1
ATOM 682 C C . ILE A 1 90 ? 13.765 -4.304 -20.307 1.00 95.44 90 ILE A C 1
ATOM 684 O O . ILE A 1 90 ? 13.699 -3.075 -20.440 1.00 95.44 90 ILE A O 1
ATOM 688 N N . PRO A 1 91 ? 13.623 -5.140 -21.354 1.00 94.25 91 PRO A N 1
ATOM 689 C CA . PRO A 1 91 ? 13.281 -4.676 -22.692 1.00 94.25 91 PRO A CA 1
ATOM 690 C C . PRO A 1 91 ? 11.962 -3.898 -22.727 1.00 94.25 91 PRO A C 1
ATOM 692 O O . PRO A 1 91 ? 11.034 -4.159 -21.963 1.00 94.25 91 PRO A O 1
ATOM 695 N N . PHE A 1 92 ? 11.844 -2.954 -23.659 1.00 94.25 92 PHE A N 1
ATOM 696 C CA . PHE A 1 92 ? 10.550 -2.331 -23.928 1.00 94.25 92 PHE A CA 1
ATOM 697 C C . PHE A 1 92 ? 9.579 -3.319 -24.578 1.00 94.25 92 PHE A C 1
ATOM 699 O O . PHE A 1 92 ? 9.996 -4.276 -25.232 1.00 94.25 92 PHE A O 1
ATOM 706 N N . SER A 1 93 ? 8.283 -3.039 -24.436 1.00 94.81 93 SER A N 1
ATOM 707 C CA . SER A 1 93 ? 7.210 -3.811 -25.056 1.00 94.81 93 SER A CA 1
ATOM 708 C C . SER A 1 93 ? 7.437 -3.975 -26.561 1.00 94.81 93 SER A C 1
ATOM 710 O O . SER A 1 93 ? 7.844 -3.035 -27.250 1.00 94.81 93 SER A O 1
ATOM 712 N N . LYS A 1 94 ? 7.104 -5.158 -27.091 1.00 93.88 94 LYS A N 1
ATOM 713 C CA . LYS A 1 94 ? 7.237 -5.518 -28.516 1.00 93.88 94 LYS A CA 1
ATOM 714 C C . LYS A 1 94 ? 6.447 -4.586 -29.445 1.00 93.88 94 LYS A C 1
ATOM 716 O O . LYS A 1 94 ? 6.765 -4.496 -30.628 1.00 93.88 94 LYS A O 1
ATOM 721 N N . SER A 1 95 ? 5.444 -3.873 -28.923 1.00 92.88 95 SER A N 1
ATOM 722 C CA . SER A 1 95 ? 4.678 -2.864 -29.664 1.00 92.88 95 SER A CA 1
ATOM 723 C C . SER A 1 95 ? 5.381 -1.507 -29.781 1.00 92.88 95 SER A C 1
ATOM 725 O O . SER A 1 95 ? 4.836 -0.592 -30.397 1.00 92.88 95 SER A O 1
ATOM 727 N N . ASN A 1 96 ? 6.562 -1.329 -29.182 1.00 94.06 96 ASN A N 1
ATOM 728 C CA . ASN A 1 96 ? 7.306 -0.079 -29.263 1.00 94.06 96 ASN A CA 1
ATOM 729 C C . ASN A 1 96 ? 7.759 0.182 -30.719 1.00 94.06 96 ASN A C 1
ATOM 731 O O . ASN A 1 96 ? 8.507 -0.622 -31.285 1.00 94.06 96 ASN A O 1
ATOM 735 N N . PRO A 1 97 ? 7.356 1.315 -31.333 1.00 92.50 97 PRO A N 1
ATOM 736 C CA . PRO A 1 97 ? 7.594 1.580 -32.754 1.00 92.50 97 PRO A CA 1
ATOM 737 C C . PRO A 1 97 ? 9.077 1.743 -33.108 1.00 92.50 97 PRO A C 1
ATOM 739 O O . PRO A 1 97 ? 9.450 1.626 -34.275 1.00 92.50 97 PRO A O 1
ATOM 742 N N . TYR A 1 98 ? 9.935 2.004 -32.120 1.00 92.31 98 TYR A N 1
ATOM 743 C CA . TYR A 1 98 ? 11.362 2.196 -32.346 1.00 92.31 98 TYR A CA 1
ATOM 744 C C . TYR A 1 98 ? 12.162 0.890 -32.391 1.00 92.31 98 TYR A C 1
ATOM 746 O O . TYR A 1 98 ? 13.273 0.911 -32.908 1.00 92.31 98 TYR A O 1
ATOM 754 N N . LEU A 1 99 ? 11.617 -0.246 -31.929 1.00 89.62 99 LEU A N 1
ATOM 755 C CA . LEU A 1 99 ? 12.355 -1.521 -31.889 1.00 89.62 99 LEU A CA 1
ATOM 756 C C . LEU A 1 99 ? 12.779 -2.016 -33.277 1.00 89.62 99 LEU A C 1
ATOM 758 O O . LEU A 1 99 ? 13.871 -2.552 -33.434 1.00 89.62 99 LEU A O 1
ATOM 762 N N . ASN A 1 100 ? 11.928 -1.808 -34.284 1.00 89.38 100 ASN A N 1
ATOM 763 C CA . ASN A 1 100 ? 12.175 -2.240 -35.665 1.00 89.38 100 ASN A CA 1
ATOM 764 C C . ASN A 1 100 ? 12.526 -1.073 -36.602 1.00 89.38 100 ASN A C 1
ATOM 766 O O . ASN A 1 100 ? 12.614 -1.250 -37.820 1.00 89.38 100 ASN A O 1
ATOM 770 N N . SER A 1 101 ? 12.691 0.135 -36.059 1.00 91.50 101 SER A N 1
ATOM 771 C CA . SER A 1 101 ? 12.995 1.309 -36.866 1.00 91.50 101 SER A CA 1
ATOM 772 C C . SER A 1 101 ? 14.465 1.318 -37.275 1.00 91.50 101 SER A C 1
ATOM 774 O O . SER A 1 101 ? 15.360 1.185 -36.447 1.00 91.50 101 SER A O 1
ATOM 776 N N . LYS A 1 102 ? 14.725 1.515 -38.570 1.00 93.62 102 LYS A N 1
ATOM 777 C CA . LYS A 1 102 ? 16.091 1.636 -39.113 1.00 93.62 102 LYS A CA 1
ATOM 778 C C . LYS A 1 102 ? 16.617 3.072 -39.113 1.00 93.62 102 LYS A C 1
ATOM 780 O O . LYS A 1 102 ? 17.799 3.286 -39.354 1.00 93.62 102 LYS A O 1
ATOM 785 N N . THR A 1 103 ? 15.738 4.052 -38.910 1.00 93.62 103 THR A N 1
ATOM 786 C CA . THR A 1 103 ? 16.039 5.484 -39.085 1.00 93.62 103 THR A CA 1
ATOM 787 C C . THR A 1 103 ? 15.719 6.323 -37.855 1.00 93.62 103 THR A C 1
ATOM 789 O O . THR A 1 103 ? 16.022 7.512 -37.834 1.00 93.62 103 THR A O 1
ATOM 792 N N . GLN A 1 104 ? 15.103 5.731 -36.831 1.00 89.56 104 GLN A N 1
ATOM 793 C CA . GLN A 1 104 ? 14.726 6.413 -35.598 1.00 89.56 104 GLN A CA 1
ATOM 794 C C . GLN A 1 104 ? 15.167 5.561 -34.416 1.00 89.56 104 GLN A C 1
ATOM 796 O O . GLN A 1 104 ? 15.019 4.344 -34.448 1.00 89.56 104 GLN A O 1
ATOM 801 N N . THR A 1 105 ? 15.648 6.210 -33.364 1.00 80.06 105 THR A N 1
ATOM 802 C CA . THR A 1 105 ? 15.860 5.572 -32.069 1.00 80.06 105 THR A CA 1
ATOM 803 C C . THR A 1 105 ? 14.894 6.174 -31.061 1.00 80.06 105 THR A C 1
ATOM 805 O O . THR A 1 105 ? 14.689 7.389 -31.028 1.00 80.06 105 THR A O 1
ATOM 808 N N . GLY A 1 106 ? 14.273 5.309 -30.267 1.00 69.94 106 GLY A N 1
ATOM 809 C CA . GLY A 1 106 ? 13.485 5.722 -29.121 1.00 69.94 106 GLY A CA 1
ATOM 810 C C . GLY A 1 106 ? 14.428 6.140 -28.013 1.00 69.94 106 GLY A C 1
ATOM 811 O O . GLY A 1 106 ? 15.376 5.429 -27.690 1.00 69.94 106 GLY A O 1
ATOM 812 N N . GLY A 1 107 ? 14.194 7.302 -27.426 1.00 63.03 107 GLY A N 1
ATOM 813 C CA . GLY A 1 107 ? 15.107 7.793 -26.413 1.00 63.03 107 GLY A CA 1
ATOM 814 C C . GLY A 1 107 ? 14.619 9.091 -25.830 1.00 63.03 107 GLY A C 1
ATOM 815 O O . GLY A 1 107 ? 14.900 10.151 -26.359 1.00 63.03 107 GLY A O 1
ATOM 816 N N . TYR A 1 108 ? 13.988 9.021 -24.669 1.00 76.50 108 TYR A N 1
ATOM 817 C CA . TYR A 1 108 ? 13.695 10.172 -23.816 1.00 76.50 108 TYR A CA 1
ATOM 818 C C . TYR A 1 108 ? 12.430 10.972 -24.185 1.00 76.50 108 TYR A C 1
ATOM 820 O O . TYR A 1 108 ? 11.606 11.174 -23.299 1.00 76.50 108 TYR A O 1
ATOM 828 N N . GLY A 1 109 ? 12.213 11.364 -25.447 1.00 85.19 109 GLY A N 1
ATOM 829 C CA . GLY A 1 109 ? 11.052 12.195 -25.829 1.00 85.19 109 GLY A CA 1
ATOM 830 C C . GLY A 1 109 ? 9.701 11.460 -25.865 1.00 85.19 109 GLY A C 1
ATOM 831 O O . GLY A 1 109 ? 8.689 11.984 -25.406 1.00 85.19 109 GLY A O 1
ATOM 832 N N . THR A 1 110 ? 9.686 10.233 -26.386 1.00 91.31 110 THR A N 1
ATOM 833 C CA . THR A 1 110 ? 8.499 9.370 -26.523 1.00 91.31 110 THR A CA 1
ATOM 834 C C . THR A 1 110 ? 8.904 7.898 -26.416 1.00 91.31 110 THR A C 1
ATOM 836 O O . THR A 1 110 ? 10.042 7.545 -26.729 1.00 91.31 110 THR A O 1
ATOM 839 N N . PHE A 1 111 ? 7.982 7.037 -25.963 1.00 91.81 111 PHE A N 1
ATOM 840 C CA . PHE A 1 111 ? 8.126 5.566 -25.942 1.00 91.81 111 PHE A CA 1
ATOM 841 C C . PHE A 1 111 ? 9.444 5.039 -25.330 1.00 91.81 111 PHE A C 1
ATOM 843 O O . PHE A 1 111 ? 9.961 4.002 -25.735 1.00 91.81 111 PHE A O 1
ATOM 850 N N . GLY A 1 112 ? 9.996 5.758 -24.352 1.00 92.62 112 GLY A N 1
ATOM 851 C CA . GLY A 1 112 ? 11.175 5.362 -23.583 1.00 92.62 112 GLY A CA 1
ATOM 852 C C . GLY A 1 112 ? 10.999 5.664 -22.096 1.00 92.62 112 GLY A C 1
ATOM 853 O O . GLY A 1 112 ? 10.006 6.270 -21.689 1.00 92.62 112 GLY A O 1
ATOM 854 N N . LEU A 1 113 ? 11.975 5.273 -21.274 1.00 92.62 113 LEU A N 1
ATOM 855 C CA . LEU A 1 113 ? 11.891 5.407 -19.814 1.00 92.62 113 LEU A CA 1
ATOM 856 C C . LEU A 1 113 ? 11.557 6.842 -19.330 1.00 92.62 113 LEU A C 1
ATOM 858 O O . LEU A 1 113 ? 10.620 6.981 -18.547 1.00 92.62 113 LEU A O 1
ATOM 862 N N . PRO A 1 114 ? 12.212 7.915 -19.811 1.00 93.19 114 PRO A N 1
ATOM 863 C CA . PRO A 1 114 ? 11.906 9.289 -19.386 1.00 93.19 114 PRO A CA 1
ATOM 86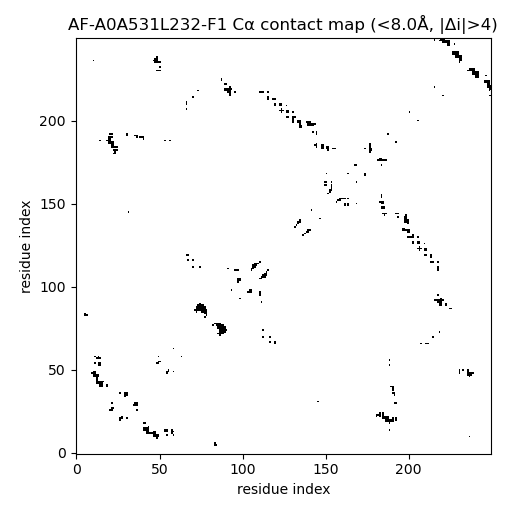4 C C . PRO A 1 114 ? 10.513 9.769 -19.790 1.00 93.19 114 PRO A C 1
ATOM 866 O O . PRO A 1 114 ? 9.875 10.516 -19.049 1.00 93.19 114 PRO A O 1
ATOM 869 N N . TYR A 1 115 ? 10.013 9.296 -20.934 1.00 93.44 115 TYR A N 1
ATOM 870 C CA . TYR A 1 115 ? 8.640 9.552 -21.351 1.00 93.44 115 TYR A CA 1
ATOM 871 C C . TYR A 1 115 ? 7.660 8.955 -20.335 1.00 93.44 115 TYR A C 1
ATOM 873 O O . TYR A 1 115 ? 6.826 9.680 -19.798 1.00 93.44 115 TYR A O 1
ATOM 881 N N . ALA A 1 116 ? 7.810 7.676 -19.978 1.00 93.94 116 ALA A N 1
ATOM 882 C CA . ALA A 1 116 ? 6.964 7.057 -18.960 1.00 93.94 116 ALA A CA 1
ATOM 883 C C . ALA A 1 116 ? 7.120 7.722 -17.587 1.00 93.94 116 ALA A C 1
ATOM 885 O O . ALA A 1 116 ? 6.119 8.002 -16.936 1.00 93.94 116 ALA A O 1
ATOM 886 N N . GLN A 1 117 ? 8.349 8.054 -17.182 1.00 94.31 117 GLN A N 1
ATOM 887 C CA . GLN A 1 117 ? 8.626 8.789 -15.948 1.00 94.31 117 GLN A CA 1
ATOM 888 C C . GLN A 1 117 ? 7.865 10.117 -15.883 1.00 94.31 117 GLN A C 1
ATOM 890 O O . GLN A 1 117 ? 7.339 10.450 -14.828 1.00 94.31 117 GLN A O 1
ATOM 895 N N . SER A 1 118 ? 7.732 10.847 -16.995 1.00 94.31 118 SER A N 1
ATOM 896 C CA . SER A 1 118 ? 6.919 12.071 -17.034 1.00 94.31 118 SER A CA 1
ATOM 897 C C . SER A 1 118 ? 5.420 11.807 -16.825 1.00 94.31 118 SER A C 1
ATOM 899 O O . SER A 1 118 ? 4.728 12.622 -16.213 1.00 94.31 118 SER A O 1
ATOM 901 N N . LEU A 1 119 ? 4.922 10.653 -17.281 1.00 96.25 119 LEU A N 1
ATOM 902 C CA . LEU A 1 119 ? 3.515 10.281 -17.168 1.00 96.25 119 LEU A CA 1
ATOM 903 C C . LEU A 1 119 ? 3.142 9.866 -15.745 1.00 96.25 119 LEU A C 1
ATOM 905 O O . LEU A 1 119 ? 2.088 10.287 -15.280 1.00 96.25 119 LEU A O 1
ATOM 909 N N . LEU A 1 120 ? 4.002 9.122 -15.036 1.00 96.44 120 LEU A N 1
ATOM 910 C CA . LEU A 1 120 ? 3.699 8.595 -13.695 1.00 96.44 120 LEU A CA 1
ATOM 911 C C . LEU A 1 120 ? 3.142 9.647 -12.701 1.00 96.44 120 LEU A C 1
ATOM 913 O O . LEU A 1 120 ? 2.077 9.428 -12.113 1.00 96.44 120 LEU A O 1
ATOM 917 N N . PRO A 1 121 ? 3.792 10.812 -12.482 1.00 94.69 121 PRO A N 1
ATOM 918 C CA . PRO A 1 121 ? 3.261 11.818 -11.564 1.00 94.69 121 PRO A CA 1
ATOM 919 C C . PRO A 1 121 ? 1.973 12.472 -12.085 1.00 94.69 121 PRO A C 1
ATOM 921 O O . PRO A 1 121 ? 1.070 12.771 -11.298 1.00 94.69 121 PRO A O 1
ATOM 924 N N . VAL A 1 122 ? 1.852 12.674 -13.403 1.00 95.38 122 VAL A N 1
ATOM 925 C CA . VAL A 1 122 ? 0.661 13.280 -14.016 1.00 95.38 122 VAL A CA 1
ATOM 926 C C . VAL A 1 122 ? -0.546 12.362 -13.840 1.00 95.38 122 VAL A C 1
ATOM 928 O O . VAL A 1 122 ? -1.603 12.799 -13.380 1.00 95.38 122 VAL A O 1
ATOM 931 N N . THR A 1 123 ? -0.395 11.073 -14.135 1.00 95.81 123 THR A N 1
ATOM 932 C CA . THR A 1 123 ? -1.478 10.094 -14.026 1.00 95.81 123 THR A CA 1
ATOM 933 C C . THR A 1 123 ? -1.857 9.801 -12.585 1.00 95.81 123 THR A C 1
ATOM 935 O O . THR A 1 123 ? -3.043 9.627 -12.310 1.00 95.81 123 THR A O 1
ATOM 938 N N . ALA A 1 124 ? -0.907 9.838 -11.644 1.00 94.12 124 ALA A N 1
ATOM 939 C CA . ALA A 1 124 ? -1.216 9.771 -10.217 1.00 94.12 124 ALA A CA 1
ATOM 940 C C . ALA A 1 124 ? -2.169 10.905 -9.792 1.00 94.12 124 ALA A C 1
ATOM 942 O O . ALA A 1 124 ? -3.184 10.653 -9.136 1.00 94.12 124 ALA A O 1
ATOM 943 N N . SER A 1 125 ? -1.894 12.146 -10.216 1.00 94.69 125 SER A N 1
ATOM 944 C CA . SER A 1 125 ? -2.757 13.296 -9.915 1.00 94.69 125 SER A CA 1
ATOM 945 C C . SER A 1 125 ? -4.147 13.160 -10.545 1.00 94.69 125 SER A C 1
ATOM 947 O O . SER A 1 125 ? -5.160 13.367 -9.871 1.00 94.69 125 SER A O 1
ATOM 949 N N . LEU A 1 126 ? -4.218 12.781 -11.825 1.00 96.88 126 LEU A N 1
ATOM 950 C CA . LEU A 1 126 ? -5.489 12.624 -12.538 1.00 96.88 126 LEU A CA 1
ATOM 951 C C . LEU A 1 126 ? -6.350 11.496 -11.948 1.00 96.88 126 LEU A C 1
ATOM 953 O O . LEU A 1 126 ? -7.550 11.689 -11.748 1.00 96.88 126 LEU A O 1
ATOM 957 N N . ALA A 1 127 ? -5.742 10.360 -11.594 1.00 96.44 127 ALA A N 1
ATOM 958 C CA . ALA A 1 127 ? -6.439 9.227 -10.989 1.00 96.44 127 ALA A CA 1
ATOM 959 C C . ALA A 1 127 ? -7.107 9.604 -9.655 1.00 96.44 127 ALA A C 1
ATOM 961 O O . ALA A 1 127 ? -8.256 9.235 -9.404 1.00 96.44 127 ALA A O 1
ATOM 962 N N . ILE A 1 128 ? -6.435 10.404 -8.818 1.00 95.44 128 ILE A N 1
ATOM 963 C CA . ILE A 1 128 ? -7.007 10.875 -7.549 1.00 95.44 128 ILE A CA 1
ATOM 964 C C . ILE A 1 128 ? -8.215 11.789 -7.755 1.00 95.44 128 ILE A C 1
ATOM 966 O O . ILE A 1 128 ? -9.183 11.673 -7.006 1.00 95.44 128 ILE A O 1
ATOM 970 N N . ARG A 1 129 ? -8.221 12.649 -8.780 1.00 96.00 129 ARG A N 1
ATOM 971 C CA . ARG A 1 129 ? -9.382 13.513 -9.072 1.00 96.00 129 ARG A CA 1
ATOM 972 C C . ARG A 1 129 ? -10.628 12.685 -9.384 1.00 96.00 129 ARG A C 1
ATOM 974 O O . ARG A 1 129 ? -11.697 12.953 -8.839 1.00 96.00 129 ARG A O 1
ATOM 981 N N . VAL A 1 130 ? -10.471 11.638 -10.195 1.00 96.31 130 VAL A N 1
ATOM 982 C CA . VAL A 1 130 ? -11.554 10.691 -10.500 1.00 96.31 130 VAL A CA 1
ATOM 983 C C . VAL A 1 130 ? -11.987 9.940 -9.238 1.00 96.31 130 VAL A C 1
ATOM 985 O O . VAL A 1 130 ? -13.182 9.829 -8.963 1.00 96.31 130 VAL A O 1
ATOM 988 N N . ALA A 1 131 ? -11.037 9.482 -8.417 1.00 97.00 131 ALA A N 1
ATOM 989 C CA . ALA A 1 131 ? -11.347 8.814 -7.155 1.00 97.00 131 ALA A CA 1
ATOM 990 C C . ALA A 1 131 ? -12.131 9.725 -6.196 1.00 97.00 131 ALA A C 1
ATOM 992 O O . ALA A 1 131 ? -13.061 9.268 -5.536 1.00 97.00 131 ALA A O 1
ATOM 993 N N . TYR A 1 132 ? -11.794 11.014 -6.129 1.00 97.12 132 TYR A N 1
ATOM 994 C CA . TYR A 1 132 ? -12.462 11.978 -5.254 1.00 97.12 132 TYR A CA 1
ATOM 995 C C . TYR A 1 132 ? -13.891 12.272 -5.707 1.00 97.12 132 TYR A C 1
ATOM 997 O O . TYR A 1 132 ? -14.779 12.388 -4.861 1.00 97.12 132 TYR A O 1
ATOM 1005 N N . TRP A 1 133 ? -14.143 12.304 -7.019 1.00 97.69 133 TRP A N 1
ATOM 1006 C CA . TRP A 1 133 ? -15.509 12.364 -7.535 1.00 97.69 133 TRP A CA 1
ATOM 1007 C C . TRP A 1 133 ? -16.357 11.206 -6.993 1.00 97.69 133 TRP A C 1
ATOM 1009 O O . TRP A 1 133 ? -17.406 11.418 -6.384 1.00 97.69 133 TRP A O 1
ATOM 1019 N N . GLN A 1 134 ? -15.847 9.980 -7.128 1.00 98.25 134 GLN A N 1
ATOM 1020 C CA . GLN A 1 134 ? -16.524 8.776 -6.644 1.00 98.25 134 GLN A CA 1
ATOM 1021 C C . GLN A 1 134 ? -16.709 8.785 -5.119 1.00 98.25 134 GLN A C 1
ATOM 1023 O O . GLN A 1 134 ? -17.771 8.420 -4.613 1.00 98.25 134 GLN A O 1
ATOM 1028 N N . LYS A 1 135 ? -15.708 9.271 -4.380 1.00 98.00 135 LYS A N 1
ATOM 1029 C CA . LYS A 1 135 ? -15.741 9.372 -2.919 1.00 98.00 135 LYS A CA 1
ATOM 1030 C C . LYS A 1 135 ? -16.815 10.322 -2.404 1.00 98.00 135 LYS A C 1
ATOM 1032 O O . LYS A 1 135 ? -17.565 9.943 -1.503 1.00 98.00 135 LYS A O 1
ATOM 1037 N N . PHE A 1 136 ? -16.862 11.547 -2.921 1.00 96.94 136 PHE A N 1
ATOM 1038 C CA . PHE A 1 136 ? -17.677 12.617 -2.341 1.00 96.94 136 PHE A CA 1
ATOM 1039 C C . PHE A 1 136 ? -19.048 12.748 -3.004 1.00 96.94 136 PHE A C 1
ATOM 1041 O O . PHE A 1 136 ? -20.061 12.887 -2.313 1.00 96.94 136 PHE A O 1
ATOM 1048 N N . TYR A 1 137 ? -19.101 12.661 -4.331 1.00 97.69 137 TYR A N 1
ATOM 1049 C CA . TYR A 1 137 ? -20.318 12.968 -5.081 1.00 97.69 137 TYR A CA 1
ATOM 1050 C C . TYR A 1 137 ? -21.184 11.733 -5.311 1.00 97.69 137 TYR A C 1
ATOM 1052 O O . TYR A 1 137 ? -22.409 11.842 -5.272 1.00 97.69 137 TYR A O 1
ATOM 1060 N N . VAL A 1 138 ? -20.571 10.555 -5.452 1.00 98.25 138 VAL A N 1
ATOM 1061 C CA . VAL A 1 138 ? -21.303 9.316 -5.746 1.00 98.25 138 VAL A CA 1
ATOM 1062 C C . VAL A 1 138 ? -21.563 8.497 -4.481 1.00 98.25 138 VAL A C 1
ATOM 1064 O O . VAL A 1 138 ? -22.704 8.406 -4.036 1.00 98.25 138 VAL A O 1
ATOM 1067 N N . HIS A 1 139 ? -20.523 7.915 -3.876 1.00 98.12 139 HIS A N 1
ATOM 1068 C CA . HIS A 1 139 ? -20.707 6.800 -2.942 1.00 98.12 139 HIS A CA 1
ATOM 1069 C C . HIS A 1 139 ? -20.757 7.189 -1.466 1.00 98.12 139 HIS A C 1
ATOM 1071 O O . HIS A 1 139 ? -21.533 6.598 -0.723 1.00 98.12 139 HIS A O 1
ATOM 1077 N N . ARG A 1 140 ? -19.904 8.121 -1.011 1.00 97.12 140 ARG A N 1
ATOM 1078 C CA . ARG A 1 140 ? -19.779 8.506 0.415 1.00 97.12 140 ARG A CA 1
ATOM 1079 C C . ARG A 1 140 ? -19.700 7.304 1.372 1.00 97.12 140 ARG A C 1
ATOM 1081 O O . ARG A 1 140 ? -20.215 7.343 2.483 1.00 97.12 140 ARG A O 1
ATOM 1088 N N . ALA A 1 141 ? -19.036 6.233 0.935 1.00 97.31 141 ALA A N 1
ATOM 1089 C CA . ALA A 1 141 ? -18.948 4.992 1.695 1.00 97.31 141 ALA A CA 1
ATOM 1090 C C . ALA A 1 141 ? -18.173 5.194 3.004 1.00 97.31 141 ALA A C 1
ATOM 1092 O O . ALA A 1 141 ? -17.074 5.764 2.997 1.00 97.31 141 ALA A O 1
ATOM 1093 N N . LEU A 1 142 ? -18.723 4.690 4.109 1.00 96.25 142 LEU A N 1
ATOM 1094 C CA . LEU A 1 142 ? -18.083 4.766 5.418 1.00 96.25 142 LEU A CA 1
ATOM 1095 C C . LEU A 1 142 ? -16.737 4.026 5.459 1.00 96.25 142 LEU A C 1
ATOM 1097 O O . LEU A 1 142 ? -16.503 3.072 4.712 1.00 96.25 142 LEU A O 1
ATOM 1101 N N . ARG A 1 143 ? -15.839 4.482 6.337 1.00 98.19 143 ARG A N 1
ATOM 1102 C CA . ARG A 1 143 ? -14.545 3.835 6.591 1.00 98.19 143 ARG A CA 1
ATOM 1103 C C . ARG A 1 143 ? -14.712 2.578 7.459 1.00 98.19 143 ARG A C 1
ATOM 1105 O O . ARG A 1 143 ? -15.665 2.511 8.237 1.00 98.19 143 ARG A O 1
ATOM 1112 N N . PRO A 1 144 ? -13.780 1.609 7.375 1.00 97.44 144 PRO A N 1
ATOM 1113 C CA . PRO A 1 144 ? -13.812 0.413 8.218 1.00 97.44 144 PRO A CA 1
ATOM 1114 C C . PRO A 1 144 ? -13.884 0.705 9.726 1.00 97.44 144 PRO A C 1
ATOM 1116 O O . PRO A 1 144 ? -14.632 0.031 10.423 1.00 97.44 144 PRO A O 1
ATOM 1119 N N . GLU A 1 145 ? -13.196 1.737 10.223 1.00 97.69 145 GLU A N 1
ATOM 1120 C CA . GLU A 1 145 ? -13.272 2.176 11.631 1.00 97.69 145 GLU A CA 1
ATOM 1121 C C . GLU A 1 145 ? -14.674 2.614 12.065 1.00 97.69 145 GLU A C 1
ATOM 1123 O O . GLU A 1 145 ? -15.117 2.272 13.160 1.00 97.69 145 GLU A O 1
ATOM 1128 N N . ALA A 1 146 ? -15.402 3.323 11.198 1.00 97.81 146 ALA A N 1
ATOM 1129 C CA . ALA A 1 146 ? -16.766 3.752 11.473 1.00 97.81 146 ALA A CA 1
ATOM 1130 C C . ALA A 1 146 ? -17.716 2.546 11.479 1.00 97.81 146 ALA A C 1
ATOM 1132 O O . ALA A 1 146 ? -18.572 2.437 12.354 1.00 97.81 146 ALA A O 1
ATOM 1133 N N . TYR A 1 147 ? -17.525 1.595 10.553 1.00 97.31 147 TYR A N 1
ATOM 1134 C CA . TYR A 1 147 ? -18.276 0.336 10.562 1.00 97.31 147 TYR A CA 1
ATOM 1135 C C . TYR A 1 147 ? -17.966 -0.500 11.817 1.00 97.31 147 TYR A C 1
ATOM 1137 O O . TYR A 1 147 ? -18.875 -1.081 12.401 1.00 97.31 147 TYR A O 1
ATOM 1145 N N . GLY A 1 148 ? -16.712 -0.489 12.287 1.00 97.12 148 GLY A N 1
ATOM 1146 C CA . GLY A 1 148 ? -16.306 -1.041 13.584 1.00 97.12 148 GLY A CA 1
ATOM 1147 C C . GLY A 1 148 ? -17.098 -0.457 14.757 1.00 97.12 148 GLY A C 1
ATOM 1148 O O . GLY A 1 148 ? -17.545 -1.203 15.625 1.00 97.12 148 GLY A O 1
ATOM 1149 N N . GLY A 1 149 ? -17.355 0.853 14.741 1.00 97.50 149 GLY A N 1
ATOM 1150 C CA . GLY A 1 149 ? -18.251 1.510 15.698 1.00 97.50 149 GLY A CA 1
ATOM 1151 C C . GLY A 1 149 ? -19.685 0.984 15.647 1.00 97.50 149 GLY A C 1
ATOM 1152 O O . GLY A 1 149 ? -20.265 0.679 16.686 1.00 97.50 149 GLY A O 1
ATOM 1153 N N . LEU A 1 150 ? -20.244 0.783 14.447 1.00 97.62 150 LEU A N 1
ATOM 1154 C CA . LEU A 1 150 ? -21.589 0.205 14.298 1.00 97.62 150 LEU A CA 1
ATOM 1155 C C . LEU A 1 150 ? -21.676 -1.203 14.901 1.00 97.62 150 LEU A C 1
ATOM 1157 O O . LEU A 1 150 ? -22.652 -1.527 15.576 1.00 97.62 150 LEU A O 1
ATOM 1161 N N . ILE A 1 151 ? -20.644 -2.027 14.686 1.00 97.44 151 ILE A N 1
ATOM 1162 C CA . ILE A 1 151 ? -20.542 -3.364 15.286 1.00 97.44 151 ILE A CA 1
ATOM 1163 C C . ILE A 1 151 ? -20.471 -3.255 16.814 1.00 97.44 151 ILE A C 1
ATOM 1165 O O . ILE A 1 151 ? -21.179 -3.983 17.512 1.00 97.44 151 ILE A O 1
ATOM 1169 N N . HIS A 1 152 ? -19.652 -2.335 17.334 1.00 97.19 152 HIS A N 1
ATOM 1170 C CA . HIS A 1 152 ? -19.529 -2.101 18.769 1.00 97.19 152 HIS A CA 1
ATOM 1171 C C . HIS A 1 152 ? -20.868 -1.732 19.401 1.00 97.19 152 HIS A C 1
ATOM 1173 O O . HIS A 1 152 ? -21.286 -2.403 20.338 1.00 97.19 152 HIS A O 1
ATOM 1179 N N . HIS A 1 153 ? -21.587 -0.762 18.845 1.00 97.31 153 HIS A N 1
ATOM 1180 C CA . HIS A 1 153 ? -22.901 -0.364 19.348 1.00 97.31 153 HIS A CA 1
ATOM 1181 C C . HIS A 1 153 ? -23.943 -1.477 19.271 1.00 97.31 153 HIS A C 1
ATOM 1183 O O . HIS A 1 153 ? -24.742 -1.664 20.189 1.00 97.31 153 HIS A O 1
ATOM 1189 N N . ARG A 1 154 ? -23.933 -2.252 18.183 1.00 96.00 154 ARG A N 1
ATOM 1190 C CA . ARG A 1 154 ? -24.849 -3.380 18.002 1.00 96.00 154 ARG A CA 1
ATOM 1191 C C . ARG A 1 154 ? -24.657 -4.445 19.087 1.00 96.00 154 ARG A C 1
ATOM 1193 O O . ARG A 1 154 ? -25.641 -5.012 19.552 1.00 96.00 154 ARG A O 1
ATOM 1200 N N . LEU A 1 155 ? -23.414 -4.724 19.483 1.00 94.88 155 LEU A N 1
ATOM 1201 C CA . LEU A 1 155 ? -23.084 -5.826 20.395 1.00 94.88 155 LEU A CA 1
ATOM 1202 C C . LEU A 1 155 ? -22.943 -5.403 21.864 1.00 94.88 155 LEU A C 1
ATOM 1204 O O . LEU A 1 155 ? -23.435 -6.109 22.741 1.00 94.88 155 LEU A O 1
ATOM 1208 N N . ALA A 1 156 ? -22.284 -4.277 22.141 1.00 94.75 156 ALA A N 1
ATOM 1209 C CA . ALA A 1 156 ? -22.062 -3.776 23.498 1.00 94.75 156 ALA A CA 1
ATOM 1210 C C . ALA A 1 156 ? -23.276 -2.992 24.019 1.00 94.75 156 ALA A C 1
ATOM 1212 O O . ALA A 1 156 ? -23.768 -3.275 25.111 1.00 94.75 156 ALA A O 1
ATOM 1213 N N . ASP A 1 157 ? -23.808 -2.080 23.200 1.00 94.75 157 ASP A N 1
ATOM 1214 C CA . ASP A 1 157 ? -24.896 -1.172 23.594 1.00 94.75 157 ASP A CA 1
ATOM 1215 C C . ASP A 1 157 ? -26.289 -1.704 23.220 1.00 94.75 157 ASP A C 1
ATOM 1217 O O . ASP A 1 157 ? -27.303 -1.088 23.547 1.00 94.75 157 ASP A O 1
ATOM 1221 N N . LYS A 1 158 ? -26.350 -2.864 22.547 1.00 94.56 158 LYS A N 1
ATOM 1222 C CA . LYS A 1 158 ? -27.586 -3.524 22.083 1.00 94.56 158 LYS A CA 1
ATOM 1223 C C . LYS A 1 158 ? -28.435 -2.629 21.169 1.00 94.56 158 LYS A C 1
ATOM 1225 O O . LYS A 1 158 ? -29.664 -2.648 21.215 1.00 94.56 158 LYS A O 1
ATOM 1230 N N . VAL A 1 159 ? -27.775 -1.823 20.335 1.00 95.50 159 VAL A N 1
ATOM 1231 C CA . VAL A 1 159 ? -28.442 -0.924 19.386 1.00 95.50 159 VAL A CA 1
ATOM 1232 C C . VAL A 1 159 ? -28.809 -1.687 18.120 1.00 95.50 159 VAL A C 1
ATOM 1234 O O . VAL A 1 159 ? -27.969 -1.947 17.256 1.00 95.50 159 VAL A O 1
ATOM 1237 N N . ASP A 1 160 ? -30.091 -2.026 17.989 1.00 90.50 160 ASP A N 1
ATOM 1238 C CA . ASP A 1 160 ? -30.509 -2.985 16.971 1.00 90.50 160 ASP A CA 1
ATOM 1239 C C . ASP A 1 160 ? -30.688 -2.411 15.548 1.00 90.50 160 ASP A C 1
ATOM 1241 O O . ASP A 1 160 ? -30.790 -3.170 14.584 1.00 90.50 160 ASP A O 1
ATOM 1245 N N . VAL A 1 161 ? -30.692 -1.086 15.388 1.00 94.12 161 VAL A N 1
ATOM 1246 C CA . VAL A 1 161 ? -31.029 -0.416 14.116 1.00 94.12 161 VAL A CA 1
ATOM 1247 C C . VAL A 1 161 ? -29.919 -0.472 13.053 1.00 94.12 161 VAL A C 1
ATOM 1249 O O . VAL A 1 161 ? -30.188 -0.262 11.871 1.00 94.12 161 VAL A O 1
ATOM 1252 N N . TYR A 1 162 ? -28.666 -0.743 13.434 1.00 93.38 162 TYR A N 1
ATOM 1253 C CA . TYR A 1 162 ? -27.552 -0.736 12.482 1.00 93.38 162 TYR A CA 1
ATOM 1254 C C . TYR A 1 162 ? -27.539 -1.995 11.596 1.00 93.38 162 TYR A C 1
ATOM 1256 O O . TYR A 1 162 ? -27.572 -3.107 12.129 1.00 93.38 162 TYR A O 1
ATOM 1264 N N . PRO A 1 163 ? -27.421 -1.857 10.257 1.00 92.25 163 PRO A N 1
ATOM 1265 C CA . PRO A 1 163 ? -27.498 -2.975 9.314 1.00 92.25 163 PRO A CA 1
ATOM 1266 C C . PRO A 1 163 ? -26.171 -3.752 9.231 1.00 92.25 163 PRO A C 1
ATOM 1268 O O . PRO A 1 163 ? -25.537 -3.827 8.178 1.00 92.25 163 PRO A O 1
ATOM 1271 N N . VAL A 1 164 ? -25.715 -4.310 10.355 1.00 95.44 164 VAL A N 1
ATOM 1272 C CA . VAL A 1 164 ? -24.507 -5.144 10.411 1.00 95.44 164 VAL A CA 1
ATOM 1273 C C . VAL A 1 164 ? -24.837 -6.544 9.896 1.00 95.44 164 VAL A C 1
ATOM 1275 O O . VAL A 1 164 ? -25.727 -7.214 10.415 1.00 95.44 164 VAL A O 1
ATOM 1278 N N . HIS A 1 165 ? -24.108 -6.996 8.876 1.00 95.44 165 HIS A N 1
ATOM 1279 C CA . HIS A 1 165 ? -24.334 -8.309 8.271 1.00 95.44 165 HIS A CA 1
ATOM 1280 C C . HIS A 1 165 ? -24.071 -9.463 9.257 1.00 95.44 165 HIS A C 1
ATOM 1282 O O . HIS A 1 165 ? -23.118 -9.414 10.040 1.00 95.44 165 HIS A O 1
ATOM 1288 N N . GLY A 1 166 ? -24.865 -10.536 9.167 1.00 95.31 166 GLY A N 1
ATOM 1289 C CA . GLY A 1 166 ? -24.769 -11.700 10.058 1.00 95.31 166 GLY A CA 1
ATOM 1290 C C . GLY A 1 166 ? -23.387 -12.360 10.068 1.00 95.31 166 GLY A C 1
ATOM 1291 O O . GLY A 1 166 ? -22.892 -12.721 11.130 1.00 95.31 166 GLY A O 1
ATOM 1292 N N . ASP A 1 167 ? -22.714 -12.436 8.918 1.00 96.00 167 ASP A N 1
ATOM 1293 C CA . ASP A 1 167 ? -21.356 -13.004 8.825 1.00 96.00 167 ASP A CA 1
ATOM 1294 C C . ASP A 1 167 ? -20.335 -12.260 9.692 1.00 96.00 167 ASP A C 1
ATOM 1296 O O . ASP A 1 167 ? -19.417 -12.870 10.237 1.00 96.00 167 ASP A O 1
ATOM 1300 N N . ILE A 1 168 ? -20.498 -10.942 9.847 1.00 94.88 168 ILE A N 1
ATOM 1301 C CA . ILE A 1 168 ? -19.641 -10.147 10.725 1.00 94.88 168 ILE A CA 1
ATOM 1302 C C . ILE A 1 168 ? -19.952 -10.484 12.179 1.00 94.88 168 ILE A C 1
ATOM 1304 O O . ILE A 1 168 ? -19.027 -10.773 12.933 1.00 94.88 168 ILE A O 1
ATOM 1308 N N . LEU A 1 169 ? -21.236 -10.513 12.551 1.00 94.06 169 LEU A N 1
ATOM 1309 C CA . LEU A 1 169 ? -21.684 -10.829 13.912 1.00 94.06 169 LEU A CA 1
ATOM 1310 C C . LEU A 1 169 ? -21.261 -12.238 14.359 1.00 94.06 169 LEU A C 1
ATOM 1312 O O . LEU A 1 169 ? -20.972 -12.447 15.532 1.00 94.06 169 LEU A O 1
ATOM 1316 N N . ASN A 1 170 ? -21.163 -13.177 13.417 1.00 94.56 170 ASN A N 1
ATOM 1317 C CA . ASN A 1 170 ? -20.761 -14.563 13.660 1.00 94.56 170 ASN A CA 1
ATOM 1318 C C . ASN A 1 170 ? -19.253 -14.809 13.454 1.00 94.56 170 ASN A C 1
ATOM 1320 O O . ASN A 1 170 ? -18.794 -15.953 13.487 1.00 94.56 170 ASN A O 1
ATOM 1324 N N . SER A 1 171 ? -18.457 -13.762 13.218 1.00 96.06 171 SER A N 1
ATOM 1325 C CA . SER A 1 171 ? -17.042 -13.908 12.884 1.00 96.06 171 SER A CA 1
ATOM 1326 C C . SER A 1 171 ? -16.170 -14.208 14.104 1.00 96.06 171 SER A C 1
ATOM 1328 O O . SER A 1 171 ? -16.152 -13.468 15.090 1.00 96.06 171 SER A O 1
ATOM 1330 N N . ALA A 1 172 ? -15.297 -15.213 13.979 1.00 96.75 172 ALA A N 1
ATOM 1331 C CA . ALA A 1 172 ? -14.234 -15.478 14.952 1.00 96.75 172 ALA A CA 1
ATOM 1332 C C . ALA A 1 172 ? -13.242 -14.303 15.109 1.00 96.75 172 ALA A C 1
ATOM 1334 O O . ALA A 1 172 ? -12.469 -14.272 16.067 1.00 96.75 172 ALA A O 1
ATOM 1335 N N . ALA A 1 173 ? -13.216 -13.346 14.174 1.00 94.31 173 ALA A N 1
ATOM 1336 C CA . ALA A 1 173 ? -12.409 -12.135 14.306 1.00 94.31 173 ALA A CA 1
ATOM 1337 C C . ALA A 1 173 ? -12.913 -11.223 15.437 1.00 94.31 173 ALA A C 1
ATOM 1339 O O . ALA A 1 173 ? -12.092 -10.638 16.140 1.00 94.31 173 ALA A O 1
ATOM 1340 N N . LEU A 1 174 ? -14.231 -11.153 15.670 1.00 94.25 174 LEU A N 1
ATOM 1341 C CA . LEU A 1 174 ? -14.795 -10.343 16.754 1.00 94.25 174 LEU A CA 1
ATOM 1342 C C . LEU A 1 174 ? -14.398 -10.889 18.121 1.00 94.25 174 LEU A C 1
ATOM 1344 O O . LEU A 1 174 ? -13.881 -10.140 18.945 1.00 94.25 174 LEU A O 1
ATOM 1348 N N . ALA A 1 175 ? -14.545 -12.202 18.330 1.00 94.50 175 ALA A N 1
ATOM 1349 C CA . ALA A 1 175 ? -14.119 -12.854 19.567 1.00 94.50 175 ALA A CA 1
ATOM 1350 C C . ALA A 1 175 ? -12.622 -12.626 19.849 1.00 94.50 175 ALA A C 1
ATOM 1352 O O . ALA A 1 175 ? -12.233 -12.392 20.990 1.00 94.50 175 ALA A O 1
ATOM 1353 N N . ARG A 1 176 ? -11.780 -12.628 18.805 1.00 95.50 176 ARG A N 1
ATOM 1354 C CA . ARG A 1 176 ? -10.350 -12.300 18.926 1.00 95.50 176 ARG A CA 1
ATOM 1355 C C . ARG A 1 176 ? -10.101 -10.829 19.263 1.00 95.50 176 ARG A C 1
ATOM 1357 O O . ARG A 1 176 ? -9.225 -10.562 20.081 1.00 95.50 176 ARG A O 1
ATOM 1364 N N . SER A 1 177 ? -10.848 -9.897 18.666 1.00 94.44 177 SER A N 1
ATOM 1365 C CA . SER A 1 177 ? -10.732 -8.466 18.986 1.00 94.44 177 SER A CA 1
ATOM 1366 C C . SER A 1 177 ? -11.111 -8.203 20.444 1.00 94.44 177 SER A C 1
ATOM 1368 O O . SER A 1 177 ? -10.323 -7.624 21.186 1.00 94.44 177 SER A O 1
ATOM 1370 N N . VAL A 1 178 ? -12.240 -8.756 20.900 1.00 96.12 178 VAL A N 1
ATOM 1371 C CA . VAL A 1 178 ? -12.683 -8.662 22.299 1.00 96.12 178 VAL A CA 1
ATOM 1372 C C . VAL A 1 178 ? -11.679 -9.323 23.240 1.00 96.12 178 VAL A C 1
ATOM 1374 O O . VAL A 1 178 ? -11.305 -8.727 24.244 1.00 96.12 178 VAL A O 1
ATOM 1377 N N . GLY A 1 179 ? -11.183 -10.517 22.906 1.00 96.81 179 GLY A N 1
ATOM 1378 C CA . GLY A 1 179 ? -10.188 -11.211 23.724 1.00 96.81 179 GLY A CA 1
ATOM 1379 C C . GLY A 1 179 ? -8.866 -10.449 23.866 1.00 96.81 179 GLY A C 1
ATOM 1380 O O . GLY A 1 179 ? -8.204 -10.579 24.892 1.00 96.81 179 GLY A O 1
ATOM 1381 N N . LYS A 1 180 ? -8.480 -9.647 22.864 1.00 96.19 180 LYS A N 1
ATOM 1382 C CA . LYS A 1 180 ? -7.233 -8.867 22.881 1.00 96.19 180 LYS A CA 1
ATOM 1383 C C . LYS A 1 180 ? -7.403 -7.454 23.450 1.00 96.19 180 LYS A C 1
ATOM 1385 O O . LYS A 1 180 ? -6.522 -6.989 24.165 1.00 96.19 180 LYS A O 1
ATOM 1390 N N . PHE A 1 181 ? -8.492 -6.765 23.115 1.00 96.19 181 PHE A N 1
ATOM 1391 C CA . PHE A 1 181 ? -8.677 -5.331 23.374 1.00 96.19 181 PHE A CA 1
ATOM 1392 C C . PHE A 1 181 ? -9.899 -5.001 24.238 1.00 96.19 181 PHE A C 1
ATOM 1394 O O . PHE A 1 181 ? -10.079 -3.850 24.623 1.00 96.19 181 PHE A O 1
ATOM 1401 N N . GLY A 1 182 ? -10.756 -5.978 24.537 1.00 96.75 182 GLY A N 1
ATOM 1402 C CA . GLY A 1 182 ? -11.974 -5.778 25.325 1.00 96.75 182 GLY A CA 1
ATOM 1403 C C . GLY A 1 182 ? -13.114 -5.081 24.576 1.00 96.75 182 GLY A C 1
ATOM 1404 O O . GLY A 1 182 ? -14.145 -4.798 25.177 1.00 96.75 182 GLY A O 1
ATOM 1405 N N . THR A 1 183 ? -12.966 -4.807 23.277 1.00 97.19 183 THR A N 1
ATOM 1406 C CA . THR A 1 183 ? -13.984 -4.125 22.466 1.00 97.19 183 THR A CA 1
ATOM 1407 C C . THR A 1 183 ? -14.213 -4.834 21.130 1.00 97.19 183 THR A C 1
ATOM 1409 O O . THR A 1 183 ? -13.381 -5.606 20.658 1.00 97.19 183 THR A O 1
ATOM 1412 N N . HIS A 1 184 ? -15.353 -4.554 20.493 1.00 96.69 184 HIS A N 1
ATOM 1413 C CA . HIS A 1 184 ? -15.654 -5.004 19.125 1.00 96.69 184 HIS A CA 1
ATOM 1414 C C . HIS A 1 184 ? -15.148 -4.032 18.045 1.00 96.69 184 HIS A C 1
ATOM 1416 O O . HIS A 1 184 ? -15.535 -4.149 16.882 1.00 96.69 184 HIS A O 1
ATOM 1422 N N . LEU A 1 185 ? -14.334 -3.042 18.426 1.00 97.31 185 LEU A N 1
ATOM 1423 C CA . LEU A 1 185 ? -13.802 -2.056 17.492 1.00 97.31 185 LEU A CA 1
ATOM 1424 C C . LEU A 1 185 ? -12.760 -2.701 16.574 1.00 97.31 185 LEU A C 1
ATOM 1426 O O . LEU A 1 185 ? -12.156 -3.733 16.890 1.00 97.31 185 LEU A O 1
ATOM 1430 N N . LEU A 1 186 ? -12.548 -2.065 15.424 1.00 97.12 186 LEU A N 1
ATOM 1431 C CA . LEU A 1 186 ? -11.431 -2.384 14.551 1.00 97.12 186 LEU A CA 1
ATOM 1432 C C . LEU A 1 186 ? -10.187 -1.680 15.095 1.00 97.12 186 LEU A C 1
ATOM 1434 O O . LEU A 1 186 ? -10.136 -0.455 15.107 1.00 97.12 186 LEU A O 1
ATOM 1438 N N . SER A 1 187 ? -9.181 -2.445 15.513 1.00 96.19 187 SER A N 1
ATOM 1439 C CA . SER A 1 187 ? -7.885 -1.884 15.896 1.00 96.19 187 SER A CA 1
ATOM 1440 C C . SER A 1 187 ? -7.134 -1.353 14.675 1.00 96.19 187 SER A C 1
ATOM 1442 O O . SER A 1 187 ? -7.093 -2.020 13.636 1.00 96.19 187 SER A O 1
ATOM 1444 N N . HIS A 1 188 ? -6.490 -0.200 14.812 1.00 96.00 188 HIS A N 1
ATOM 1445 C CA . HIS A 1 188 ? -5.746 0.470 13.750 1.00 96.00 188 HIS A CA 1
ATOM 1446 C C . HIS A 1 188 ? -4.238 0.464 14.004 1.00 96.00 188 HIS A C 1
ATOM 1448 O O . HIS A 1 188 ? -3.773 0.449 15.138 1.00 96.00 188 HIS A O 1
ATOM 1454 N N . VAL A 1 189 ? -3.464 0.500 12.921 1.00 94.38 189 VAL A N 1
ATOM 1455 C CA . VAL A 1 189 ? -2.002 0.675 12.965 1.00 94.38 189 VAL A CA 1
ATOM 1456 C C . VAL A 1 189 ? -1.597 2.151 13.021 1.00 94.38 189 VAL A C 1
ATOM 1458 O O . VAL A 1 189 ? -0.512 2.461 13.507 1.00 94.38 189 VAL A O 1
ATOM 1461 N N . TYR A 1 190 ? -2.475 3.055 12.577 1.00 95.94 190 TYR A N 1
ATOM 1462 C CA . TYR A 1 190 ? -2.255 4.498 12.632 1.00 95.94 190 TYR A CA 1
ATOM 1463 C C . TYR A 1 190 ? -3.079 5.131 13.754 1.00 95.94 190 TYR A C 1
ATOM 1465 O O . TYR A 1 190 ? -4.260 4.789 13.893 1.00 95.94 190 TYR A O 1
ATOM 1473 N N . PRO A 1 191 ? -2.493 6.049 14.535 1.00 96.69 191 PRO A N 1
ATOM 1474 C CA . PRO A 1 191 ? -3.178 6.677 15.656 1.00 96.69 191 PRO A CA 1
ATOM 1475 C C . PRO A 1 191 ? -4.301 7.620 15.212 1.00 96.69 191 PRO A C 1
ATOM 1477 O O . PRO A 1 191 ? -5.300 7.749 15.909 1.00 96.69 191 PRO A O 1
ATOM 1480 N N . GLU A 1 192 ? -4.178 8.246 14.044 1.00 97.00 192 GLU A N 1
ATOM 1481 C CA . GLU A 1 192 ? -5.194 9.121 13.457 1.00 97.00 192 GLU A CA 1
ATOM 1482 C C . GLU A 1 192 ? -6.298 8.375 12.695 1.00 97.00 192 GLU A C 1
ATOM 1484 O O . GLU A 1 192 ? -7.221 9.004 12.185 1.00 97.00 192 GLU A O 1
ATOM 1489 N N . GLY A 1 193 ? -6.216 7.045 12.596 1.00 96.50 193 GLY A N 1
ATOM 1490 C CA . GLY A 1 193 ? -7.179 6.252 11.842 1.00 96.50 193 GLY A CA 1
ATOM 1491 C C . GLY A 1 193 ? -7.064 6.463 10.329 1.00 96.50 193 GLY A C 1
ATOM 1492 O O . GLY A 1 193 ? -5.977 6.430 9.751 1.00 96.50 193 GLY A O 1
ATOM 1493 N N . ALA A 1 194 ? -8.198 6.582 9.649 1.00 96.06 194 ALA A N 1
ATOM 1494 C CA . ALA A 1 194 ? -8.241 6.837 8.219 1.00 96.06 194 ALA A CA 1
ATOM 1495 C C . ALA A 1 194 ? -8.139 8.336 7.881 1.00 96.06 194 ALA A C 1
ATOM 1497 O O . ALA A 1 194 ? -8.671 9.180 8.595 1.00 96.06 194 ALA A O 1
ATOM 1498 N N . PRO A 1 195 ? -7.601 8.689 6.695 1.00 95.06 195 PRO A N 1
ATOM 1499 C CA . PRO A 1 195 ? -7.698 10.055 6.188 1.00 95.06 195 PRO A CA 1
ATOM 1500 C C . PRO A 1 195 ? -9.150 10.553 6.093 1.00 95.06 195 PRO A C 1
ATOM 1502 O O . PRO A 1 195 ? -10.047 9.776 5.738 1.00 95.06 195 PRO A O 1
ATOM 1505 N N . ILE A 1 196 ? -9.348 11.862 6.292 1.00 94.31 196 ILE A N 1
ATOM 1506 C CA . ILE A 1 196 ? -10.655 12.552 6.333 1.00 94.31 196 ILE A CA 1
ATOM 1507 C C . ILE A 1 196 ? -11.271 12.698 4.927 1.00 94.31 196 ILE A C 1
ATOM 1509 O O . ILE A 1 196 ? -11.408 13.775 4.353 1.00 94.31 196 ILE A O 1
ATOM 1513 N N . HIS A 1 197 ? -11.619 11.561 4.339 1.00 95.56 197 HIS A N 1
ATOM 1514 C CA . HIS A 1 197 ? -12.417 11.408 3.130 1.00 95.56 197 HIS A CA 1
ATOM 1515 C C . HIS A 1 197 ? -13.013 9.992 3.109 1.00 95.56 197 HIS A C 1
ATOM 1517 O O . HIS A 1 197 ? -12.486 9.070 3.746 1.00 95.56 197 HIS A O 1
ATOM 1523 N N . SER A 1 198 ? -14.096 9.787 2.355 1.00 96.56 198 SER A N 1
ATOM 1524 C CA . SER A 1 198 ? -14.817 8.504 2.322 1.00 96.56 198 SER A CA 1
ATOM 1525 C C . SER A 1 198 ? -13.944 7.337 1.823 1.00 96.56 198 SER A C 1
ATOM 1527 O O . SER A 1 198 ? -12.835 7.527 1.305 1.00 96.56 198 SER A O 1
ATOM 1529 N N . SER A 1 199 ? -14.414 6.103 2.013 1.00 97.69 199 SER A N 1
ATOM 1530 C CA . SER A 1 199 ? -13.630 4.877 1.811 1.00 97.69 199 SER A CA 1
ATOM 1531 C C . SER A 1 199 ? -13.439 4.506 0.340 1.00 97.69 199 SER A C 1
ATOM 1533 O O . SER A 1 199 ? -12.316 4.261 -0.104 1.00 97.69 199 SER A O 1
ATOM 1535 N N . TYR A 1 200 ? -14.510 4.547 -0.453 1.00 97.75 200 TYR A N 1
ATOM 1536 C CA . TYR A 1 200 ? -14.536 3.954 -1.790 1.00 97.75 200 TYR A CA 1
ATOM 1537 C C . TYR A 1 200 ? -14.456 5.000 -2.915 1.00 97.75 200 TYR A C 1
ATOM 1539 O O . TYR A 1 200 ? -15.190 5.989 -2.856 1.00 97.75 200 TYR A O 1
ATOM 1547 N N . PRO A 1 201 ? -13.612 4.794 -3.947 1.00 97.19 201 PRO A N 1
ATOM 1548 C CA . PRO A 1 201 ? -12.607 3.730 -4.107 1.00 97.19 201 PRO A CA 1
ATOM 1549 C C . PRO A 1 201 ? -11.308 4.032 -3.340 1.00 97.19 201 PRO A C 1
ATOM 1551 O O . PRO A 1 201 ? -11.097 5.151 -2.881 1.00 97.19 201 PRO A O 1
ATOM 1554 N N . GLY A 1 202 ? -10.386 3.073 -3.228 1.00 95.19 202 GLY A N 1
ATOM 1555 C CA . GLY A 1 202 ? -9.066 3.327 -2.635 1.00 95.19 202 GLY A CA 1
ATOM 1556 C C . GLY A 1 202 ? -8.234 4.311 -3.471 1.00 95.19 202 GLY A C 1
ATOM 1557 O O . GLY A 1 202 ? -7.929 4.027 -4.624 1.00 95.19 202 GLY A O 1
ATOM 1558 N N . GLY A 1 203 ? -7.831 5.454 -2.901 1.00 93.69 203 GLY A N 1
ATOM 1559 C CA . GLY A 1 203 ? -7.030 6.462 -3.617 1.00 93.69 203 GLY A CA 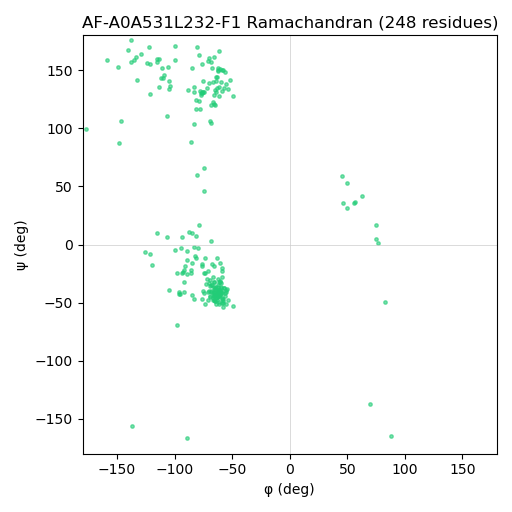1
ATOM 1560 C C . GLY A 1 203 ? -5.641 5.944 -4.008 1.00 93.69 203 GLY A C 1
ATOM 1561 O O . GLY A 1 203 ? -5.262 6.012 -5.173 1.00 93.69 203 GLY A O 1
ATOM 1562 N N . ALA A 1 204 ? -4.928 5.330 -3.058 1.00 93.38 204 ALA A N 1
ATOM 1563 C CA . ALA A 1 204 ? -3.646 4.674 -3.320 1.00 93.38 204 ALA A CA 1
ATOM 1564 C C . ALA A 1 204 ? -3.771 3.544 -4.359 1.00 93.38 204 ALA A C 1
ATOM 1566 O O . ALA A 1 204 ? -2.908 3.405 -5.219 1.00 93.38 204 ALA A O 1
ATOM 1567 N N . ALA A 1 205 ? -4.876 2.790 -4.339 1.00 94.69 205 ALA A N 1
ATOM 1568 C CA . ALA A 1 205 ? -5.143 1.749 -5.331 1.00 94.69 205 ALA A CA 1
ATOM 1569 C C . ALA A 1 205 ? -5.341 2.329 -6.743 1.00 94.69 205 ALA A C 1
ATOM 1571 O O . ALA A 1 205 ? -4.843 1.762 -7.708 1.00 94.69 205 ALA A O 1
ATOM 1572 N N . GLN A 1 206 ? -6.005 3.482 -6.873 1.00 95.94 206 GLN A N 1
ATOM 1573 C CA . GLN A 1 206 ? -6.172 4.173 -8.158 1.00 95.94 206 GLN A CA 1
ATOM 1574 C C . GLN A 1 206 ? -4.845 4.730 -8.698 1.00 95.94 206 GLN A C 1
ATOM 1576 O O . GLN A 1 206 ? -4.569 4.606 -9.890 1.00 95.94 206 GLN A O 1
ATOM 1581 N N . ILE A 1 207 ? -3.990 5.283 -7.827 1.00 95.69 207 ILE A N 1
ATOM 1582 C CA . ILE A 1 207 ? -2.614 5.669 -8.190 1.00 95.69 207 ILE A CA 1
ATOM 1583 C C . ILE A 1 207 ? -1.817 4.443 -8.648 1.00 95.69 207 ILE A C 1
ATOM 1585 O O . ILE A 1 207 ? -1.086 4.517 -9.633 1.00 95.69 207 ILE A O 1
ATOM 1589 N N . ALA A 1 208 ? -1.942 3.320 -7.938 1.00 96.00 208 ALA A N 1
ATOM 1590 C CA . ALA A 1 208 ? -1.232 2.098 -8.281 1.00 96.00 208 ALA A CA 1
ATOM 1591 C C . ALA A 1 208 ? -1.675 1.538 -9.630 1.00 96.00 208 ALA A C 1
ATOM 1593 O O . ALA A 1 208 ? -0.836 1.277 -10.487 1.00 96.00 208 ALA A O 1
ATOM 1594 N N . ALA A 1 209 ? -2.985 1.423 -9.846 1.00 96.12 209 ALA A N 1
ATOM 1595 C CA . ALA A 1 209 ? -3.547 0.907 -11.085 1.00 96.12 209 ALA A CA 1
ATOM 1596 C C . ALA A 1 209 ? -3.109 1.737 -12.299 1.00 96.12 209 ALA A C 1
ATOM 1598 O O . ALA A 1 209 ? -2.660 1.169 -13.295 1.00 96.12 209 ALA A O 1
ATOM 1599 N N . SER A 1 210 ? -3.178 3.071 -12.215 1.00 97.00 210 SER A N 1
ATOM 1600 C CA . SER A 1 210 ? -2.783 3.935 -13.333 1.00 97.00 210 SER A CA 1
ATOM 1601 C C . SER A 1 210 ? -1.286 3.844 -13.632 1.00 97.00 210 SER A C 1
ATOM 1603 O O . SER A 1 210 ? -0.903 3.684 -14.788 1.00 97.00 210 SER A O 1
ATOM 1605 N N . ASN A 1 211 ? -0.436 3.869 -12.603 1.00 97.44 211 ASN A N 1
ATOM 1606 C CA . ASN A 1 211 ? 1.012 3.800 -12.783 1.00 97.44 211 ASN A CA 1
ATOM 1607 C C . ASN A 1 211 ? 1.492 2.435 -13.274 1.00 97.44 211 ASN A C 1
ATOM 1609 O O . ASN A 1 211 ? 2.299 2.376 -14.197 1.00 97.44 211 ASN A O 1
ATOM 1613 N N . VAL A 1 212 ? 0.988 1.339 -12.700 1.00 97.19 212 VAL A N 1
ATOM 1614 C CA . VAL A 1 212 ? 1.339 -0.011 -13.162 1.00 97.19 212 VAL A CA 1
ATOM 1615 C C . VAL A 1 212 ? 0.895 -0.197 -14.610 1.00 97.19 212 VAL A C 1
ATOM 1617 O O . VAL A 1 212 ? 1.680 -0.687 -15.407 1.00 97.19 212 VAL A O 1
ATOM 1620 N N . THR A 1 213 ? -0.290 0.286 -14.998 1.00 97.69 213 THR A N 1
ATOM 1621 C CA . THR A 1 213 ? -0.745 0.225 -16.401 1.00 97.69 213 THR A CA 1
ATOM 1622 C C . THR A 1 213 ? 0.241 0.901 -17.359 1.00 97.69 213 THR A C 1
ATOM 1624 O O . THR A 1 213 ? 0.543 0.350 -18.413 1.00 97.69 213 THR A O 1
ATOM 1627 N N . ILE A 1 214 ? 0.794 2.061 -16.991 1.00 97.31 214 ILE A N 1
ATOM 1628 C CA . ILE A 1 214 ? 1.796 2.765 -17.810 1.00 97.31 214 ILE A CA 1
ATOM 1629 C C . ILE A 1 214 ? 3.091 1.963 -17.913 1.00 97.31 214 ILE A C 1
ATOM 1631 O O . ILE A 1 214 ? 3.655 1.855 -18.999 1.00 97.31 214 ILE A O 1
ATOM 1635 N N . LEU A 1 215 ? 3.570 1.407 -16.797 1.00 97.44 215 LEU A N 1
ATOM 1636 C CA . LEU A 1 215 ? 4.801 0.614 -16.786 1.00 97.44 215 LEU A CA 1
ATOM 1637 C C . LEU A 1 215 ? 4.649 -0.658 -17.622 1.00 97.44 215 LEU A C 1
ATOM 1639 O O . LEU A 1 215 ? 5.525 -0.954 -18.429 1.00 97.44 215 LEU A O 1
ATOM 1643 N N . LYS A 1 216 ? 3.517 -1.352 -17.494 1.00 97.44 216 LYS A N 1
ATOM 1644 C CA . LYS A 1 216 ? 3.203 -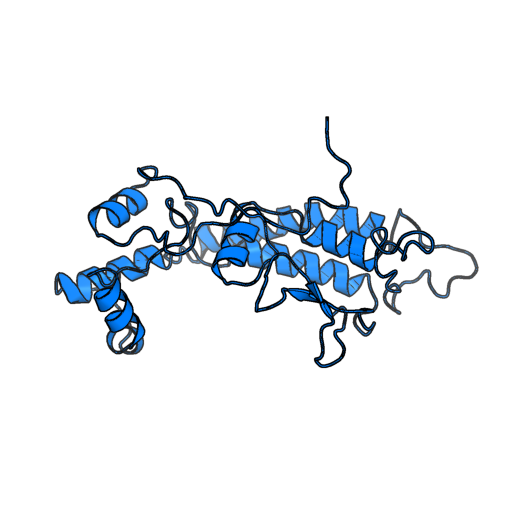2.554 -18.272 1.00 97.44 216 LYS A CA 1
ATOM 1645 C C . LYS A 1 216 ? 3.026 -2.260 -19.763 1.00 97.44 216 LYS A C 1
ATOM 1647 O O . LYS A 1 216 ? 3.514 -3.003 -20.596 1.00 97.44 216 LYS A O 1
ATOM 1652 N N . ALA A 1 217 ? 2.450 -1.110 -20.116 1.00 95.94 217 ALA A N 1
ATOM 1653 C CA . ALA A 1 217 ? 2.402 -0.672 -21.511 1.00 95.94 217 ALA A CA 1
ATOM 1654 C C . ALA A 1 217 ? 3.794 -0.346 -22.093 1.00 95.94 217 ALA A C 1
ATOM 1656 O O . ALA A 1 217 ? 3.994 -0.436 -23.305 1.00 95.94 217 ALA A O 1
ATOM 1657 N N . LEU A 1 218 ? 4.749 0.074 -21.254 1.00 95.56 218 LEU A N 1
ATOM 1658 C CA . LEU A 1 218 ? 6.089 0.466 -21.692 1.00 95.56 218 LEU A CA 1
ATOM 1659 C C . LEU A 1 218 ? 7.048 -0.724 -21.822 1.00 95.56 218 LEU A C 1
ATOM 1661 O O . LEU A 1 218 ? 7.828 -0.767 -22.775 1.00 95.56 218 LEU A O 1
ATOM 1665 N N . PHE A 1 219 ? 7.037 -1.641 -20.857 1.00 96.62 219 PHE A N 1
ATOM 1666 C CA . PHE A 1 219 ? 7.986 -2.750 -20.742 1.00 96.62 219 PHE A CA 1
ATOM 1667 C C . PHE A 1 219 ? 7.414 -4.065 -21.279 1.00 96.62 219 PHE A C 1
ATOM 1669 O O . PHE A 1 219 ? 6.205 -4.215 -21.404 1.00 96.62 219 PHE A O 1
ATOM 1676 N N . ASP A 1 220 ? 8.285 -5.012 -21.626 1.00 97.19 220 ASP A N 1
ATOM 1677 C CA . ASP A 1 220 ? 7.870 -6.377 -21.959 1.00 97.19 220 ASP A CA 1
ATOM 1678 C C . ASP A 1 220 ? 7.361 -7.080 -20.690 1.00 97.19 220 ASP A C 1
ATOM 1680 O O . ASP A 1 220 ? 8.149 -7.413 -19.804 1.00 97.19 220 ASP A O 1
ATOM 1684 N N . GLU A 1 221 ? 6.040 -7.257 -20.582 1.00 97.19 221 GLU A N 1
ATOM 1685 C CA . GLU A 1 221 ? 5.385 -7.868 -19.414 1.00 97.19 221 GLU A CA 1
ATOM 1686 C C . GLU A 1 221 ? 5.850 -9.314 -19.190 1.00 97.19 221 GLU A C 1
ATOM 1688 O O . GLU A 1 221 ? 6.007 -9.730 -18.043 1.00 97.19 221 GLU A O 1
ATOM 1693 N N . ASP A 1 222 ? 6.172 -10.032 -20.272 1.00 97.38 222 ASP A N 1
ATOM 1694 C CA . ASP A 1 222 ? 6.626 -11.427 -20.237 1.00 97.38 222 ASP A CA 1
ATOM 1695 C C . ASP A 1 222 ? 8.070 -11.572 -19.719 1.00 97.38 222 ASP A C 1
ATOM 1697 O O . ASP A 1 222 ? 8.541 -12.687 -19.473 1.00 97.38 222 ASP A O 1
ATOM 1701 N N . ALA A 1 223 ? 8.817 -10.470 -19.594 1.00 97.44 223 ALA A N 1
ATOM 1702 C CA . ALA A 1 223 ? 10.211 -10.526 -19.188 1.00 97.44 223 ALA A CA 1
ATOM 1703 C C . ALA A 1 223 ? 10.339 -11.038 -17.746 1.00 97.44 223 ALA A C 1
ATOM 1705 O O . ALA A 1 223 ? 9.729 -10.513 -16.814 1.00 97.44 223 ALA A O 1
ATOM 1706 N N . VAL A 1 224 ? 11.185 -12.051 -17.559 1.00 97.44 224 VAL A N 1
ATOM 1707 C CA . VAL A 1 224 ? 11.478 -12.614 -16.238 1.00 97.44 224 VAL A CA 1
ATOM 1708 C C . VAL A 1 224 ? 12.390 -11.667 -15.462 1.00 97.44 224 VAL A C 1
ATOM 1710 O O . VAL A 1 224 ? 13.432 -11.237 -15.960 1.00 97.44 224 VAL A O 1
ATOM 1713 N N . ILE A 1 225 ? 12.023 -11.377 -14.215 1.00 93.62 225 ILE A N 1
ATOM 1714 C CA . ILE A 1 225 ? 12.832 -10.597 -13.283 1.00 93.62 225 ILE A CA 1
ATOM 1715 C C . ILE A 1 225 ? 14.082 -11.405 -12.905 1.00 93.62 225 ILE A C 1
ATOM 1717 O O . ILE A 1 225 ? 13.959 -12.499 -12.345 1.00 93.62 225 ILE A O 1
ATOM 1721 N N . PRO A 1 226 ? 15.296 -10.892 -13.172 1.00 90.88 226 PRO A N 1
ATOM 1722 C CA . PRO A 1 226 ? 16.518 -11.604 -12.839 1.00 90.88 226 PRO A CA 1
ATOM 1723 C C . PRO A 1 226 ? 16.805 -11.535 -11.335 1.00 90.88 226 PRO A C 1
ATOM 1725 O O . PRO A 1 226 ? 16.674 -10.483 -10.712 1.00 90.88 226 PRO A O 1
ATOM 1728 N N . ASN A 1 227 ? 17.280 -12.649 -10.769 1.00 89.31 227 ASN A N 1
ATOM 1729 C CA . ASN A 1 227 ? 17.743 -12.759 -9.379 1.00 89.31 227 ASN A CA 1
ATOM 1730 C C . ASN A 1 227 ? 16.752 -12.199 -8.332 1.00 89.31 227 ASN A C 1
ATOM 1732 O O . ASN A 1 227 ? 17.141 -11.351 -7.520 1.00 89.31 227 ASN A O 1
ATOM 1736 N N . PRO A 1 228 ? 15.475 -12.634 -8.331 1.00 92.81 228 PRO A N 1
ATOM 1737 C CA . PRO A 1 228 ? 14.502 -12.143 -7.368 1.00 92.81 228 PRO A CA 1
ATOM 1738 C C . PRO A 1 228 ? 14.917 -12.501 -5.935 1.00 92.81 228 PRO A C 1
ATOM 1740 O O . PRO A 1 228 ? 15.549 -13.526 -5.669 1.00 92.81 228 PRO A O 1
ATOM 1743 N N . VAL A 1 229 ? 14.543 -11.641 -4.992 1.00 93.12 229 VAL A N 1
ATOM 1744 C CA . VAL A 1 229 ? 14.885 -11.761 -3.570 1.00 93.12 229 VAL A CA 1
ATOM 1745 C C . VAL A 1 229 ? 13.668 -11.490 -2.698 1.00 93.12 229 VAL A C 1
ATOM 1747 O O . VAL A 1 229 ? 12.728 -10.817 -3.116 1.00 93.12 229 VAL A O 1
ATOM 1750 N N . GLN A 1 230 ? 13.709 -11.979 -1.464 1.00 94.19 230 GLN A N 1
ATOM 1751 C CA . GLN A 1 230 ? 12.690 -11.740 -0.445 1.00 94.19 230 GLN A CA 1
ATOM 1752 C C . GLN A 1 230 ? 13.341 -11.460 0.919 1.00 94.19 230 GLN A C 1
ATOM 1754 O O . GLN A 1 230 ? 14.484 -11.874 1.135 1.00 94.19 230 GLN A O 1
ATOM 1759 N N . PRO A 1 231 ? 12.654 -10.772 1.849 1.00 95.19 231 PRO A N 1
ATOM 1760 C CA . PRO A 1 231 ? 13.124 -10.643 3.227 1.00 95.19 231 PRO A CA 1
ATOM 1761 C C . PRO A 1 231 ? 13.362 -12.016 3.859 1.00 95.19 231 PRO A C 1
ATOM 1763 O O . PRO A 1 231 ? 12.552 -12.926 3.677 1.00 95.19 231 PRO A O 1
ATOM 1766 N N . ASP A 1 232 ? 14.451 -12.168 4.614 1.00 95.94 232 ASP A N 1
ATOM 1767 C CA . ASP A 1 232 ? 14.674 -13.387 5.394 1.00 95.94 232 ASP A CA 1
ATOM 1768 C C . ASP A 1 232 ? 13.608 -13.483 6.506 1.00 95.94 232 ASP A C 1
ATOM 1770 O O . ASP A 1 232 ? 13.521 -12.576 7.342 1.00 95.94 232 ASP A O 1
ATOM 1774 N N . PRO A 1 233 ? 12.807 -14.566 6.569 1.00 93.69 233 PRO A N 1
ATOM 1775 C CA . PRO A 1 233 ? 11.799 -14.745 7.613 1.00 93.69 233 PRO A CA 1
ATOM 1776 C C . PRO A 1 233 ? 12.364 -14.755 9.041 1.00 93.69 233 PRO A C 1
ATOM 1778 O O . PRO A 1 233 ? 11.623 -14.506 9.990 1.00 93.69 233 PRO A O 1
ATOM 1781 N N . LYS A 1 234 ? 13.656 -15.072 9.211 1.00 96.06 234 LYS A N 1
ATOM 1782 C CA . LYS A 1 234 ? 14.341 -15.109 10.514 1.00 96.06 234 LYS A CA 1
ATOM 1783 C C . LYS A 1 234 ? 15.034 -13.792 10.858 1.00 96.06 234 LYS A C 1
ATOM 1785 O O . LYS A 1 234 ? 15.269 -13.527 12.034 1.00 96.06 234 LYS A O 1
ATOM 1790 N N . ASP A 1 235 ? 15.373 -12.987 9.855 1.00 95.75 235 ASP A N 1
ATOM 1791 C CA . ASP A 1 235 ? 16.065 -11.709 10.016 1.00 95.75 235 ASP A CA 1
ATOM 1792 C C . ASP A 1 235 ? 15.633 -10.728 8.911 1.00 95.75 235 ASP A C 1
ATOM 1794 O O . ASP A 1 235 ? 16.303 -10.603 7.881 1.00 95.75 235 ASP A O 1
ATOM 1798 N N . PRO A 1 236 ? 14.546 -9.964 9.111 1.00 94.38 236 PRO A N 1
ATOM 1799 C CA . PRO A 1 236 ? 14.003 -9.087 8.076 1.00 94.38 236 PRO A CA 1
ATOM 1800 C C . PRO A 1 236 ? 14.921 -7.897 7.738 1.00 94.38 236 PRO A C 1
ATOM 1802 O O . PRO A 1 236 ? 14.558 -7.051 6.921 1.00 94.38 236 PRO A O 1
ATOM 1805 N N . THR A 1 237 ? 16.111 -7.790 8.344 1.00 94.00 237 THR A N 1
ATOM 1806 C CA . THR A 1 237 ? 17.156 -6.837 7.935 1.00 94.00 237 THR A CA 1
ATOM 1807 C C . THR A 1 237 ? 17.992 -7.338 6.752 1.00 94.00 237 THR A C 1
ATOM 1809 O O . THR A 1 237 ? 18.756 -6.562 6.163 1.00 94.00 237 THR A O 1
ATOM 1812 N N . LYS A 1 238 ? 17.823 -8.610 6.371 1.00 94.12 238 LYS A N 1
ATOM 1813 C CA . LYS A 1 238 ? 18.515 -9.285 5.271 1.00 94.12 238 LYS A CA 1
ATOM 1814 C C . LYS A 1 238 ? 17.546 -9.698 4.167 1.00 94.12 238 LYS A C 1
ATOM 1816 O O . LYS A 1 238 ? 16.348 -9.863 4.386 1.00 94.12 238 LYS A O 1
ATOM 1821 N N . LEU A 1 239 ? 18.105 -9.859 2.972 1.00 92.56 239 LEU A N 1
ATOM 1822 C CA . LEU A 1 239 ? 17.430 -10.457 1.826 1.00 92.56 239 LEU A CA 1
ATOM 1823 C C . LEU A 1 239 ? 18.059 -11.816 1.544 1.00 92.56 239 LEU A C 1
ATOM 1825 O O . LEU A 1 239 ? 19.276 -11.971 1.655 1.00 92.56 239 LEU A O 1
ATOM 1829 N N . ILE A 1 240 ? 17.228 -12.763 1.139 1.00 95.06 240 ILE A N 1
ATOM 1830 C CA . ILE A 1 240 ? 17.632 -14.076 0.643 1.00 95.06 240 ILE A CA 1
ATOM 1831 C C . ILE A 1 240 ? 17.097 -14.266 -0.781 1.00 95.06 240 ILE A C 1
ATOM 1833 O O . ILE A 1 240 ? 16.097 -13.635 -1.140 1.00 95.06 240 ILE A O 1
ATOM 1837 N N . PRO A 1 241 ? 17.732 -15.120 -1.603 1.00 96.19 241 PRO A N 1
ATOM 1838 C CA . PRO A 1 241 ? 17.209 -15.444 -2.923 1.00 96.19 241 PRO A CA 1
ATOM 1839 C C . PRO A 1 241 ? 15.790 -16.008 -2.831 1.00 96.19 241 PRO A C 1
ATOM 1841 O O . PRO A 1 241 ? 15.506 -16.867 -1.993 1.00 96.19 241 PRO A O 1
ATOM 1844 N N . TYR A 1 242 ? 14.908 -15.529 -3.700 1.00 95.50 242 TYR A N 1
ATOM 1845 C CA . TYR A 1 242 ? 13.570 -16.079 -3.867 1.00 95.50 242 TYR A CA 1
ATOM 1846 C C . TYR A 1 242 ? 13.660 -17.448 -4.563 1.00 95.50 242 TYR A C 1
ATOM 1848 O O . TYR A 1 242 ? 14.416 -17.606 -5.517 1.00 95.50 242 TYR A O 1
ATOM 1856 N N . GLN A 1 243 ? 12.920 -18.439 -4.058 1.00 95.38 243 GLN A N 1
ATOM 1857 C CA . GLN A 1 243 ? 12.997 -19.849 -4.492 1.00 95.38 243 GLN A CA 1
ATOM 1858 C C . GLN A 1 243 ? 11.703 -20.357 -5.153 1.00 95.38 243 GLN A C 1
ATOM 1860 O O . GLN A 1 243 ? 11.536 -21.562 -5.320 1.00 95.38 243 GLN A O 1
ATOM 1865 N N . GLY A 1 244 ? 10.751 -19.469 -5.450 1.00 95.81 244 GLY A N 1
ATOM 1866 C CA . GLY A 1 244 ? 9.502 -19.841 -6.118 1.00 95.81 244 GLY A CA 1
ATOM 1867 C C . GLY A 1 244 ? 9.597 -19.778 -7.643 1.00 95.81 244 GLY A C 1
ATOM 1868 O O . GLY A 1 244 ? 10.684 -19.662 -8.210 1.00 95.81 244 GLY A O 1
ATOM 1869 N N . GLU A 1 245 ? 8.434 -19.823 -8.290 1.00 97.00 245 GLU A N 1
ATOM 1870 C CA . GLU A 1 245 ? 8.308 -19.735 -9.748 1.00 97.00 245 GLU A CA 1
ATOM 1871 C C . GLU A 1 245 ? 8.866 -18.417 -10.311 1.00 97.00 245 GLU A C 1
ATOM 1873 O O . GLU A 1 245 ? 8.811 -17.389 -9.631 1.00 97.00 245 GLU A O 1
ATOM 1878 N N . PRO A 1 246 ? 9.368 -18.401 -11.560 1.00 96.56 246 PRO A N 1
ATOM 1879 C CA . PRO A 1 246 ? 9.848 -17.179 -12.193 1.00 96.56 246 PRO A CA 1
ATOM 1880 C C . PRO A 1 246 ? 8.835 -16.033 -12.086 1.00 96.56 246 PRO A C 1
ATOM 1882 O O . PRO A 1 246 ? 7.668 -16.178 -12.445 1.00 96.56 246 PRO A O 1
ATOM 1885 N N . LEU A 1 247 ? 9.297 -14.880 -11.600 1.00 97.38 247 LEU A N 1
ATOM 1886 C CA . LEU A 1 247 ? 8.485 -13.669 -11.519 1.00 97.38 247 LEU A CA 1
ATOM 1887 C C . LEU A 1 247 ? 8.611 -12.894 -12.829 1.00 97.38 247 LEU A C 1
ATOM 1889 O O . LEU A 1 247 ? 9.727 -12.679 -13.301 1.00 97.38 247 LEU A O 1
ATOM 1893 N N . THR A 1 248 ? 7.491 -12.456 -13.392 1.00 97.44 248 THR A N 1
ATOM 1894 C CA . THR A 1 248 ? 7.447 -11.605 -14.587 1.00 97.44 248 THR A CA 1
ATOM 1895 C C . THR A 1 248 ? 7.228 -10.141 -14.211 1.00 97.44 248 THR A C 1
ATOM 1897 O O . THR A 1 248 ? 6.978 -9.802 -13.050 1.00 97.44 248 THR A O 1
ATOM 1900 N N . VAL A 1 249 ? 7.360 -9.249 -15.190 1.00 95.94 249 VAL A N 1
ATOM 1901 C CA . VAL A 1 249 ? 7.119 -7.809 -15.017 1.00 95.94 249 VAL A CA 1
ATOM 1902 C C . VAL A 1 249 ? 5.628 -7.492 -14.889 1.00 95.94 249 VAL A C 1
ATOM 1904 O O . VAL A 1 249 ? 5.273 -6.548 -14.175 1.00 95.94 249 VAL A O 1
ATOM 1907 N N . GLY A 1 250 ? 4.763 -8.245 -15.574 1.00 89.94 250 GLY A N 1
ATOM 1908 C CA . GLY A 1 250 ? 3.339 -7.939 -15.708 1.00 89.94 250 GLY A CA 1
ATOM 1909 C C . GLY A 1 250 ? 2.434 -9.145 -15.833 1.00 89.94 250 GLY A C 1
ATOM 1910 O O . GLY A 1 250 ? 2.940 -10.219 -16.227 1.00 89.94 250 GLY A O 1
#

Solvent-accessible surface area (backbone atoms only — not comparable to full-atom values): 14476 Å² total; per-residue (Å²): 135,86,74,74,86,69,77,72,73,69,44,40,74,28,64,30,87,91,60,66,23,41,42,49,68,68,60,34,51,39,40,77,71,70,44,77,54,93,56,80,84,58,62,41,91,67,60,24,39,73,75,46,75,61,33,48,48,41,50,60,71,67,67,63,67,57,68,60,52,47,49,44,37,38,56,32,48,59,37,90,91,41,84,87,42,65,22,67,40,54,57,61,19,90,82,45,78,38,82,83,41,92,89,50,79,60,63,46,81,48,92,25,66,56,29,51,59,60,45,44,65,54,44,35,54,54,36,39,54,57,31,47,47,38,12,71,76,69,61,54,33,74,41,71,58,58,53,16,47,49,50,26,37,39,69,77,71,62,42,79,84,60,90,72,56,66,70,62,78,71,30,72,64,44,60,50,33,29,75,74,56,74,28,53,40,48,68,28,82,43,51,65,62,72,72,101,61,48,39,40,57,56,53,69,55,39,29,46,53,49,40,50,52,53,50,46,67,49,29,36,28,83,43,68,58,77,87,51,64,39,54,30,93,90,44,37,76,41,75,38,77,55,85,72,77,90,48,52,69,92